Protein AF-A0A410WU39-F1 (afdb_monomer_lite)

Foldseek 3Di:
DVLVVVVVVVCVVVVDDDDPVVVVVSVVVVVVCVVVPVDVVCPVVVVCPPDPVVVVVVVVVVCCVVPDPPQFKKKKKFKALDDQLDLVLLLVLVVLCVVLPNDFQFKDQDPPGDHGDDSVVQNVQSNDWDQADQDPVVRDGAFIKGKMWTHDPQRWIKIWIDTDHPVDRDMTMIMTMHGVVCCVVSVVSVVVSSLVVCLSRVTQKIDMAGPVVVVPPPDDDDLQGADDDDGQWMDHKPVSCVSHVCVVVVVPDDFPDKDFDFPPDPDDDDPDDDGITIITGHDD

Organism: NCBI:txid79263

Structure (mmCIF, N/CA/C/O backbone):
data_AF-A0A410WU39-F1
#
_entry.id   AF-A0A410WU39-F1
#
loop_
_atom_site.group_PDB
_atom_site.id
_atom_site.type_symbol
_atom_site.label_atom_id
_atom_site.label_alt_id
_atom_site.label_comp_id
_atom_site.label_asym_id
_atom_site.label_entity_id
_atom_site.label_seq_id
_atom_site.pdbx_PDB_ins_code
_atom_site.Cartn_x
_atom_site.Cartn_y
_atom_site.Cartn_z
_atom_site.occupancy
_atom_site.B_iso_or_equiv
_atom_site.auth_seq_id
_atom_site.auth_comp_id
_atom_site.auth_asym_id
_atom_site.auth_atom_id
_atom_site.pdbx_PDB_model_num
ATOM 1 N N . MET A 1 1 ? 2.753 -47.522 0.563 1.00 32.38 1 MET A N 1
ATOM 2 C CA . MET A 1 1 ? 3.355 -48.754 1.125 1.00 32.38 1 MET A CA 1
ATOM 3 C C . MET A 1 1 ? 3.976 -48.531 2.515 1.00 32.38 1 MET A C 1
ATOM 5 O O . MET A 1 1 ? 3.549 -49.186 3.454 1.00 32.38 1 MET A O 1
ATOM 9 N N . VAL A 1 2 ? 4.870 -47.546 2.708 1.00 36.22 2 VAL A N 1
ATOM 10 C CA . VAL A 1 2 ? 5.509 -47.237 4.018 1.00 36.22 2 VAL A CA 1
ATOM 11 C C . VAL A 1 2 ? 4.515 -46.817 5.120 1.00 36.22 2 VAL A C 1
ATOM 13 O O . VAL A 1 2 ? 4.622 -47.268 6.257 1.00 36.22 2 VAL A O 1
ATOM 16 N N . SER A 1 3 ? 3.499 -46.017 4.775 1.00 42.16 3 SER A N 1
ATOM 17 C CA . SER A 1 3 ? 2.444 -45.570 5.707 1.00 42.16 3 SER A CA 1
ATOM 18 C C . SER A 1 3 ? 1.659 -46.733 6.334 1.00 42.16 3 SER A C 1
A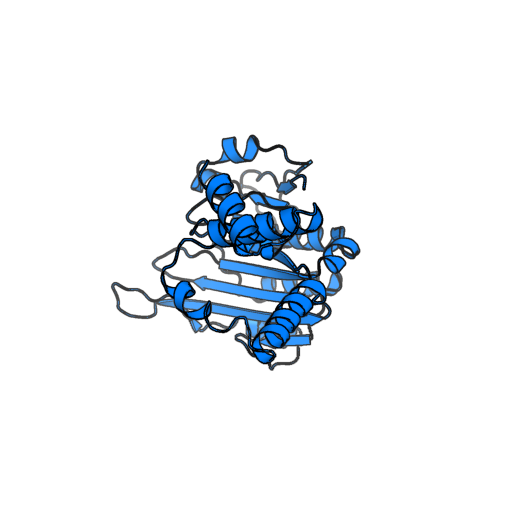TOM 20 O O . SER A 1 3 ? 1.328 -46.692 7.515 1.00 42.16 3 SER A O 1
ATOM 22 N N . TRP A 1 4 ? 1.433 -47.810 5.576 1.00 41.62 4 TRP A N 1
ATOM 23 C CA . TRP A 1 4 ? 0.632 -48.951 6.022 1.00 41.62 4 TRP A CA 1
ATOM 24 C C . TRP A 1 4 ? 1.407 -49.859 6.995 1.00 41.62 4 TRP A C 1
ATOM 26 O O . TRP A 1 4 ? 0.879 -50.251 8.032 1.00 41.62 4 TRP A O 1
ATOM 36 N N . ILE A 1 5 ? 2.702 -50.082 6.730 1.00 44.50 5 ILE A N 1
ATOM 37 C CA . ILE A 1 5 ? 3.602 -50.875 7.591 1.00 44.50 5 ILE A CA 1
ATOM 38 C C . ILE A 1 5 ? 3.805 -50.204 8.961 1.00 44.50 5 ILE A C 1
ATOM 40 O O . ILE A 1 5 ? 3.829 -50.879 9.992 1.00 44.50 5 ILE A O 1
ATOM 44 N N . ILE A 1 6 ? 3.920 -48.871 8.993 1.00 50.88 6 ILE A N 1
ATOM 45 C CA . ILE A 1 6 ? 4.038 -48.105 10.246 1.00 50.88 6 ILE A CA 1
ATOM 46 C C . ILE A 1 6 ? 2.724 -48.155 11.039 1.00 50.88 6 ILE A C 1
ATOM 48 O O . ILE A 1 6 ? 2.754 -48.301 12.261 1.00 50.88 6 ILE A O 1
ATOM 52 N N . ARG A 1 7 ? 1.580 -48.093 10.344 1.00 49.34 7 ARG A N 1
ATOM 53 C CA . ARG A 1 7 ? 0.243 -48.188 10.947 1.00 49.34 7 ARG A CA 1
ATOM 54 C C . ARG A 1 7 ? 0.032 -49.521 11.663 1.00 49.34 7 ARG A C 1
ATOM 56 O O . ARG A 1 7 ? -0.309 -49.514 12.840 1.00 49.34 7 ARG A O 1
ATOM 63 N N . SER A 1 8 ? 0.318 -50.633 10.982 1.00 45.78 8 SER A N 1
ATOM 64 C CA . SER A 1 8 ? 0.126 -51.986 11.525 1.00 45.78 8 SER A CA 1
ATOM 65 C C . SER A 1 8 ? 0.972 -52.217 12.783 1.00 45.78 8 SER A C 1
ATOM 67 O O . SER A 1 8 ? 0.463 -52.655 13.808 1.00 45.78 8 SER A O 1
ATOM 69 N N . ARG A 1 9 ? 2.247 -51.797 12.772 1.00 49.78 9 ARG A N 1
ATOM 70 C CA . ARG A 1 9 ? 3.146 -51.955 13.932 1.00 49.78 9 ARG A CA 1
ATOM 71 C C . ARG A 1 9 ? 2.759 -51.104 15.147 1.00 49.78 9 ARG A C 1
ATOM 73 O O . ARG A 1 9 ? 3.137 -51.447 16.267 1.00 49.78 9 ARG A O 1
ATOM 80 N N . MET A 1 10 ? 2.070 -49.979 14.942 1.00 50.25 10 MET A N 1
ATOM 81 C CA . MET A 1 10 ? 1.601 -49.116 16.032 1.00 50.25 10 MET A CA 1
ATOM 82 C C . MET A 1 10 ? 0.383 -49.703 16.745 1.00 50.25 10 MET A C 1
ATOM 84 O O . MET A 1 10 ? 0.310 -49.616 17.968 1.00 50.25 10 MET A O 1
ATOM 88 N N . VAL A 1 11 ? -0.539 -50.308 15.999 1.00 52.00 11 VAL A N 1
ATOM 89 C CA . VAL A 1 11 ? -1.742 -50.942 16.554 1.00 52.00 11 VAL A CA 1
ATOM 90 C C . VAL A 1 11 ? -1.361 -52.182 17.367 1.00 52.00 11 VAL A C 1
ATOM 92 O O . VAL A 1 11 ? -1.739 -52.277 18.536 1.00 52.00 11 VAL A O 1
ATOM 95 N N . ASP A 1 12 ? -0.487 -53.035 16.823 1.00 47.22 12 ASP A N 1
ATOM 96 C CA . ASP A 1 12 ? -0.028 -54.258 17.498 1.00 47.22 12 ASP A CA 1
ATOM 97 C C . ASP A 1 12 ? 0.717 -53.978 18.814 1.00 47.22 12 ASP A C 1
ATOM 99 O O . ASP A 1 12 ? 0.512 -54.664 19.813 1.00 47.22 12 ASP A O 1
ATOM 103 N N . ARG A 1 13 ? 1.563 -52.936 18.869 1.00 50.09 13 ARG A N 1
ATOM 104 C CA . ARG A 1 13 ? 2.322 -52.594 20.091 1.00 50.09 13 ARG A CA 1
ATOM 105 C C . ARG A 1 13 ? 1.490 -51.930 21.182 1.00 50.09 13 ARG A C 1
ATOM 107 O O . ARG A 1 13 ? 1.937 -51.886 22.327 1.00 50.09 13 ARG A O 1
ATOM 114 N N . MET A 1 14 ? 0.337 -51.364 20.837 1.00 48.94 14 MET A N 1
ATOM 115 C CA . MET A 1 14 ? -0.532 -50.687 21.799 1.00 48.94 14 MET A CA 1
ATOM 116 C C . MET A 1 14 ? -1.602 -51.613 22.384 1.00 48.94 14 MET A C 1
ATOM 118 O O . MET A 1 14 ? -2.198 -51.241 23.389 1.00 48.94 14 MET A O 1
ATOM 122 N N . GLY A 1 15 ? -1.815 -52.808 21.814 1.00 41.44 15 GLY A N 1
ATOM 123 C CA . GLY A 1 15 ? -2.723 -53.823 22.362 1.00 41.44 15 GLY A CA 1
ATOM 124 C C . GLY A 1 15 ? -4.175 -53.353 22.497 1.00 41.44 15 GLY A C 1
ATOM 125 O O . GLY A 1 15 ? -4.862 -53.759 23.430 1.00 41.44 15 GLY A O 1
ATOM 126 N N . MET A 1 16 ? -4.634 -52.452 21.620 1.00 45.94 16 MET A N 1
ATOM 127 C CA . MET A 1 16 ? -5.967 -51.843 21.706 1.00 45.94 16 MET A CA 1
ATOM 128 C C . MET A 1 16 ? -6.799 -52.091 20.440 1.00 45.94 16 MET A C 1
ATOM 130 O O . MET A 1 16 ? -6.237 -52.101 19.346 1.00 45.94 16 MET A O 1
ATOM 134 N N . PRO A 1 17 ? -8.132 -52.251 20.564 1.00 44.03 17 PRO A N 1
ATOM 135 C CA . PRO A 1 17 ? -9.002 -52.543 19.428 1.00 44.03 17 PRO A CA 1
ATOM 136 C C . PRO A 1 17 ? -9.119 -51.346 18.473 1.00 44.03 17 PRO A C 1
ATOM 138 O O . PRO A 1 17 ? -9.307 -50.198 18.893 1.00 44.03 17 PRO A O 1
ATOM 141 N N . GLU A 1 18 ? -9.028 -51.618 17.169 1.00 47.28 18 GLU A N 1
ATOM 142 C CA . GLU A 1 18 ? -9.160 -50.603 16.125 1.00 47.28 18 GLU A CA 1
ATOM 143 C C . GLU A 1 18 ? -10.582 -50.032 16.089 1.00 47.28 18 GLU A C 1
ATOM 145 O O . GLU A 1 18 ? -11.550 -50.720 15.777 1.00 47.28 18 GLU A O 1
ATOM 150 N N . THR A 1 19 ? -10.717 -48.734 16.359 1.00 52.41 19 THR A N 1
ATOM 151 C CA . THR A 1 19 ? -11.963 -47.992 16.120 1.00 52.41 19 THR A CA 1
ATOM 152 C C . THR A 1 19 ? -11.716 -46.862 15.122 1.00 52.41 19 THR A C 1
ATOM 154 O O . THR A 1 19 ? -10.639 -46.256 15.097 1.00 52.41 19 THR A O 1
ATOM 157 N N . GLY A 1 20 ? -12.722 -46.528 14.304 1.00 42.94 20 GLY A N 1
ATOM 158 C CA . GLY A 1 20 ? -12.600 -45.539 13.218 1.00 42.94 20 GLY A CA 1
ATOM 159 C C . GLY A 1 20 ? -12.152 -44.138 13.669 1.00 42.94 20 GLY A C 1
ATOM 160 O O . GLY A 1 20 ? -11.472 -43.424 12.931 1.00 42.94 20 GLY A O 1
ATOM 161 N N . ARG A 1 21 ? -12.426 -43.754 14.925 1.00 45.88 21 ARG A N 1
ATOM 162 C CA . ARG A 1 21 ? -11.901 -42.509 15.524 1.00 45.88 21 ARG A CA 1
ATOM 163 C C . ARG A 1 21 ? -10.380 -42.522 15.688 1.00 45.88 21 ARG A C 1
ATOM 165 O O . ARG A 1 21 ? -9.750 -41.474 15.555 1.00 45.88 21 ARG A O 1
ATOM 172 N N . MET A 1 22 ? -9.790 -43.681 15.965 1.00 48.25 22 MET A N 1
ATOM 173 C CA . MET A 1 22 ? -8.353 -43.818 16.197 1.00 48.25 22 MET A CA 1
ATOM 174 C C . MET A 1 22 ? -7.572 -43.839 14.876 1.00 48.25 22 MET A C 1
ATOM 176 O O . MET A 1 22 ? -6.520 -43.205 14.775 1.00 48.25 22 MET A O 1
ATOM 180 N N . GLN A 1 23 ? -8.143 -44.434 13.823 1.00 47.06 23 GLN A N 1
ATOM 181 C CA . GLN A 1 23 ? -7.582 -44.382 12.467 1.00 47.06 23 GLN A CA 1
ATOM 182 C C . GLN A 1 23 ? -7.431 -42.938 11.963 1.00 47.06 23 GLN A C 1
ATOM 184 O O . GLN A 1 23 ? -6.404 -42.592 11.371 1.00 47.06 23 GLN A O 1
ATOM 189 N N . GLY A 1 24 ? -8.407 -42.074 12.270 1.00 49.81 24 GLY A N 1
ATOM 190 C CA . GLY A 1 24 ? -8.353 -40.647 11.949 1.00 49.81 24 GLY A CA 1
ATOM 191 C C . GLY A 1 24 ? -7.317 -39.857 12.758 1.00 49.81 24 GLY A C 1
ATOM 192 O O . GLY A 1 24 ? -6.835 -38.828 12.283 1.00 49.81 24 GLY A O 1
ATOM 193 N N . LEU A 1 25 ? -6.953 -40.322 13.957 1.00 47.34 25 LEU A N 1
ATOM 194 C CA . LEU A 1 25 ? -5.932 -39.689 14.796 1.00 47.34 25 LEU A CA 1
ATOM 195 C C . LEU A 1 25 ? -4.519 -40.090 14.345 1.00 47.34 25 LEU A C 1
ATOM 197 O O . LEU A 1 25 ? -3.648 -39.234 14.202 1.00 47.34 25 LEU A O 1
ATOM 201 N N . ILE A 1 26 ? -4.322 -41.378 14.045 1.00 50.22 26 ILE A N 1
ATOM 202 C CA . ILE A 1 26 ? -3.055 -41.926 13.541 1.00 50.22 26 ILE A CA 1
ATOM 203 C C . ILE A 1 26 ? -2.734 -41.353 12.155 1.00 50.22 26 ILE A C 1
ATOM 205 O O . ILE A 1 26 ? -1.592 -40.964 11.918 1.00 50.22 26 ILE A O 1
ATOM 209 N N . SER A 1 27 ? -3.729 -41.204 11.269 1.00 50.56 27 SER A N 1
ATOM 210 C CA . SER A 1 27 ? -3.533 -40.540 9.969 1.00 50.56 27 SER A CA 1
ATOM 211 C C . SER A 1 27 ? -3.055 -39.100 10.117 1.00 50.56 27 SER A C 1
ATOM 213 O O . SER A 1 27 ? -2.069 -38.729 9.491 1.00 50.56 27 SER A O 1
ATOM 215 N N . ARG A 1 28 ? -3.672 -38.310 11.005 1.00 50.31 28 ARG A N 1
ATOM 216 C CA . ARG A 1 28 ? -3.274 -36.908 11.222 1.00 50.31 28 ARG A CA 1
ATOM 217 C C . ARG A 1 28 ? -1.893 -36.776 11.859 1.00 50.31 28 ARG A C 1
ATOM 219 O O . ARG A 1 28 ? -1.159 -35.836 11.558 1.00 50.31 28 ARG A O 1
ATOM 226 N N . MET A 1 29 ? -1.519 -37.707 12.738 1.00 47.25 29 MET A N 1
ATOM 227 C CA . MET A 1 29 ? -0.173 -37.740 13.316 1.00 47.25 29 MET A CA 1
ATOM 228 C C . MET A 1 29 ? 0.882 -38.094 12.265 1.00 47.25 29 MET A C 1
ATOM 230 O O . MET A 1 29 ? 1.918 -37.437 12.213 1.00 47.25 29 MET A O 1
ATOM 234 N N . LEU A 1 30 ? 0.610 -39.075 11.401 1.00 47.38 30 LEU A N 1
ATOM 235 C CA . LEU A 1 30 ? 1.514 -39.449 10.312 1.00 47.38 30 LEU A CA 1
ATOM 236 C C . LEU A 1 30 ? 1.627 -38.342 9.258 1.00 47.38 30 LEU A C 1
ATOM 238 O O . LEU A 1 30 ? 2.737 -38.037 8.837 1.00 47.38 30 LEU A O 1
ATOM 242 N N . GLU A 1 31 ? 0.526 -37.676 8.907 1.00 45.56 31 GLU A N 1
ATOM 243 C CA . GLU A 1 31 ? 0.540 -36.494 8.035 1.00 45.56 31 GLU A CA 1
ATOM 244 C C . GLU A 1 31 ? 1.395 -35.374 8.628 1.00 45.56 31 GLU A C 1
ATOM 246 O O . GLU A 1 31 ? 2.208 -34.794 7.921 1.00 45.56 31 GLU A O 1
ATOM 251 N N . THR A 1 32 ? 1.301 -35.124 9.938 1.00 41.03 32 THR A N 1
ATOM 252 C CA . THR A 1 32 ? 2.119 -34.101 10.613 1.00 41.03 32 THR A CA 1
ATOM 253 C C . THR A 1 32 ? 3.612 -34.460 10.615 1.00 41.03 32 THR A C 1
ATOM 255 O O . THR A 1 32 ? 4.460 -33.585 10.437 1.00 41.03 32 THR A O 1
ATOM 258 N N . ILE A 1 33 ? 3.950 -35.742 10.789 1.00 43.84 33 ILE A N 1
ATOM 259 C CA . ILE A 1 33 ? 5.338 -36.235 10.773 1.00 43.84 33 ILE A CA 1
ATOM 260 C C . ILE A 1 33 ? 5.926 -36.187 9.354 1.00 43.84 33 ILE A C 1
ATOM 262 O O . ILE A 1 33 ? 7.103 -35.877 9.189 1.00 43.84 33 ILE A O 1
ATOM 266 N N . ILE A 1 34 ? 5.112 -36.451 8.329 1.00 42.06 34 ILE A N 1
ATOM 267 C CA . ILE A 1 34 ? 5.528 -36.371 6.923 1.00 42.06 34 ILE A CA 1
ATOM 268 C C . ILE A 1 34 ? 5.674 -34.901 6.486 1.00 42.06 34 ILE A C 1
ATOM 270 O O . ILE A 1 34 ? 6.652 -34.564 5.825 1.00 42.06 34 ILE A O 1
ATOM 274 N N . TYR A 1 35 ? 4.772 -34.007 6.916 1.00 36.53 35 TYR A N 1
ATOM 275 C CA . TYR A 1 35 ? 4.787 -32.583 6.546 1.00 36.53 35 TYR A CA 1
ATOM 276 C C . TYR A 1 35 ? 5.900 -31.755 7.199 1.00 36.53 35 TYR A C 1
ATOM 278 O O . TYR A 1 35 ? 6.255 -30.703 6.677 1.00 36.53 35 TYR A O 1
ATOM 286 N N . THR A 1 36 ? 6.444 -32.179 8.342 1.00 37.56 36 THR A N 1
ATOM 287 C CA . THR A 1 36 ? 7.447 -31.381 9.080 1.00 37.56 36 THR A CA 1
ATOM 288 C C . THR A 1 36 ? 8.896 -31.672 8.696 1.00 37.56 36 THR A C 1
ATOM 290 O O . THR A 1 36 ? 9.799 -31.019 9.217 1.00 37.56 36 THR A O 1
ATOM 293 N N . GLY A 1 37 ? 9.137 -32.582 7.746 1.00 32.34 37 GLY A N 1
ATOM 294 C CA . GLY A 1 37 ? 10.483 -33.014 7.384 1.00 32.34 37 GLY A CA 1
ATOM 295 C C . GLY A 1 37 ? 11.114 -33.828 8.515 1.00 32.34 37 GLY A C 1
ATOM 296 O O . GLY A 1 37 ? 11.055 -33.474 9.690 1.00 32.34 37 GLY A O 1
ATOM 297 N N . PHE A 1 38 ? 11.725 -34.959 8.171 1.00 34.06 38 PHE A N 1
ATOM 298 C CA . PHE A 1 38 ? 12.373 -35.865 9.120 1.00 34.06 38 PHE A CA 1
ATOM 299 C C . PHE A 1 38 ? 13.619 -35.204 9.744 1.00 34.06 38 PHE A C 1
ATOM 301 O O . PHE A 1 38 ? 14.758 -35.475 9.374 1.00 34.06 38 PHE A O 1
ATOM 308 N N . ASN A 1 39 ? 13.415 -34.297 10.699 1.00 30.03 39 ASN A N 1
ATOM 309 C CA . ASN A 1 39 ? 14.485 -33.618 11.407 1.00 30.03 39 ASN A CA 1
ATOM 310 C C . ASN A 1 39 ? 14.823 -34.440 12.659 1.00 30.03 39 ASN A C 1
ATOM 312 O O . ASN A 1 39 ? 14.051 -34.496 13.621 1.00 30.03 39 ASN A O 1
ATOM 316 N N . LYS A 1 40 ? 15.985 -35.110 12.638 1.00 30.80 40 LYS A N 1
ATOM 317 C CA . LYS A 1 40 ? 16.488 -36.050 13.668 1.00 30.80 40 LYS A CA 1
ATOM 318 C C . LYS A 1 40 ? 16.487 -35.506 15.113 1.00 30.80 40 LYS A C 1
ATOM 320 O O . LYS A 1 40 ? 16.669 -36.282 16.045 1.00 30.80 40 LYS A O 1
ATOM 325 N N . ARG A 1 41 ? 16.244 -34.208 15.331 1.00 30.30 41 ARG A N 1
ATOM 326 C CA . ARG A 1 41 ? 16.202 -33.569 16.658 1.00 30.30 41 ARG A CA 1
ATOM 327 C C . ARG A 1 41 ? 14.928 -33.823 17.477 1.00 30.30 41 ARG A C 1
ATOM 329 O O . ARG A 1 41 ? 14.955 -33.578 18.676 1.00 30.30 41 ARG A O 1
ATOM 336 N N . TYR A 1 42 ? 13.846 -34.355 16.901 1.00 31.45 42 TYR A N 1
ATOM 337 C CA . TYR A 1 42 ? 12.605 -34.606 17.661 1.00 31.45 42 TYR A CA 1
ATOM 338 C C . TYR A 1 42 ? 12.546 -35.963 18.387 1.00 31.45 42 TYR A C 1
ATOM 340 O O . TYR A 1 42 ? 11.630 -36.196 19.178 1.00 31.45 42 TYR A O 1
ATOM 348 N N . TYR A 1 43 ? 13.535 -36.846 18.199 1.00 26.62 43 TYR A N 1
ATOM 349 C CA . TYR A 1 43 ? 13.542 -38.169 18.842 1.00 26.62 43 TYR A CA 1
ATOM 350 C C . TYR A 1 43 ? 13.815 -38.136 20.355 1.00 26.62 43 TYR A C 1
ATOM 352 O O . TYR A 1 43 ? 13.419 -39.054 21.072 1.00 26.62 43 TYR A O 1
ATOM 360 N N . THR A 1 44 ? 14.414 -37.069 20.888 1.00 28.55 44 THR A N 1
ATOM 361 C CA . THR A 1 44 ? 14.677 -36.942 22.333 1.00 28.55 44 THR A CA 1
ATOM 362 C C . THR A 1 44 ? 13.454 -36.523 23.150 1.00 28.55 44 THR A C 1
ATOM 364 O O . THR A 1 44 ? 13.464 -36.671 24.370 1.00 28.55 44 THR A O 1
ATOM 367 N N . CYS A 1 45 ? 12.358 -36.083 22.521 1.00 29.78 45 CYS A N 1
ATOM 368 C CA . CYS A 1 45 ? 11.152 -35.674 23.253 1.00 29.78 45 CYS A CA 1
ATOM 369 C C . CYS A 1 45 ? 10.191 -36.842 23.566 1.00 29.78 45 CYS A C 1
ATOM 371 O O . CYS A 1 45 ? 9.244 -36.688 24.338 1.00 29.78 45 CYS A O 1
ATOM 373 N N . TRP A 1 46 ? 10.434 -38.039 23.018 1.00 30.94 46 TRP A N 1
ATOM 374 C CA . TRP A 1 46 ? 9.484 -39.158 23.109 1.00 30.94 46 TRP A CA 1
ATOM 375 C C . TRP A 1 46 ? 9.442 -39.844 24.488 1.00 30.94 46 TRP A C 1
ATOM 377 O O . TRP A 1 46 ? 8.452 -40.487 24.832 1.00 30.94 46 TRP A O 1
ATOM 387 N N . ARG A 1 47 ? 10.468 -39.660 25.334 1.00 31.84 47 ARG A N 1
ATOM 388 C CA . ARG A 1 47 ? 10.529 -40.284 26.672 1.00 31.84 47 ARG A CA 1
ATOM 389 C C . ARG A 1 47 ? 9.637 -39.627 27.736 1.00 31.84 47 ARG A C 1
ATOM 391 O O . ARG A 1 47 ? 9.379 -40.256 28.755 1.00 31.84 47 ARG A O 1
ATOM 398 N N . ASN A 1 48 ? 9.098 -38.428 27.496 1.00 34.50 48 ASN A N 1
ATOM 399 C CA . ASN A 1 48 ? 8.358 -37.664 28.516 1.00 34.50 48 ASN A CA 1
ATOM 400 C C . ASN A 1 48 ? 6.829 -37.627 28.333 1.00 34.50 48 ASN A C 1
ATOM 402 O O . ASN A 1 48 ? 6.134 -36.947 29.090 1.00 34.50 48 ASN A O 1
ATOM 406 N N . TYR A 1 49 ? 6.272 -38.414 27.405 1.00 35.41 49 TYR A N 1
ATOM 407 C CA . TYR A 1 49 ? 4.827 -38.442 27.108 1.00 35.41 49 TYR A CA 1
ATOM 408 C C . TYR A 1 49 ? 3.933 -38.950 28.261 1.00 35.41 49 TYR A C 1
ATOM 410 O O . TYR A 1 49 ? 2.705 -38.851 28.196 1.00 35.41 49 TYR A O 1
ATOM 418 N N . LYS A 1 50 ?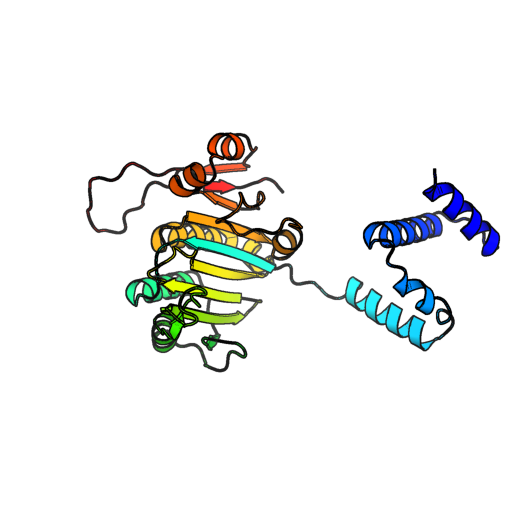 4.533 -39.480 29.337 1.00 39.97 50 LYS A N 1
ATOM 419 C CA . LYS A 1 50 ? 3.824 -39.900 30.556 1.00 39.97 50 LYS A CA 1
ATOM 420 C C . LYS A 1 50 ? 3.706 -38.802 31.620 1.00 39.97 50 LYS A C 1
ATOM 422 O O . LYS A 1 50 ? 2.979 -38.999 32.587 1.00 39.97 50 LYS A O 1
ATOM 427 N N . SER A 1 51 ? 4.359 -37.648 31.453 1.00 45.00 51 SER A N 1
ATOM 428 C CA . SER A 1 51 ? 4.269 -36.557 32.429 1.00 45.00 51 SER A CA 1
ATOM 429 C C . SER A 1 51 ? 2.888 -35.878 32.391 1.00 45.00 51 SER A C 1
ATOM 431 O O . SER A 1 51 ? 2.494 -35.348 31.344 1.00 45.00 51 SER A O 1
ATOM 433 N N . PRO A 1 52 ? 2.161 -35.800 33.525 1.00 46.56 52 PRO A N 1
ATOM 434 C CA . PRO A 1 52 ? 0.905 -35.051 33.628 1.00 46.56 52 PRO A CA 1
ATOM 435 C C . PRO A 1 52 ? 1.051 -33.555 33.306 1.00 46.56 52 PRO A C 1
ATOM 437 O O . PRO A 1 52 ? 0.065 -32.896 32.971 1.00 46.56 52 PRO A O 1
ATOM 440 N N . LYS A 1 53 ? 2.270 -33.005 33.409 1.00 50.78 53 LYS A N 1
ATOM 441 C CA . LYS A 1 53 ? 2.590 -31.622 33.025 1.00 50.78 53 LYS A CA 1
ATOM 442 C C . LYS A 1 53 ? 2.594 -31.470 31.502 1.00 50.78 53 LYS A C 1
ATOM 444 O O . LYS A 1 53 ? 1.907 -30.604 30.978 1.00 50.78 53 LYS A O 1
ATOM 449 N N . TYR A 1 54 ? 3.237 -32.397 30.791 1.00 45.38 54 TYR A N 1
ATOM 450 C CA . TYR A 1 54 ? 3.306 -32.371 29.327 1.00 45.38 54 TYR A CA 1
ATOM 451 C C . TYR A 1 54 ? 1.934 -32.591 28.673 1.00 45.38 54 TYR A C 1
ATOM 453 O O . TYR A 1 54 ? 1.595 -31.904 27.716 1.00 45.38 54 TYR A O 1
ATOM 461 N N . LYS A 1 55 ? 1.085 -33.472 29.229 1.00 46.38 55 LYS A N 1
ATOM 462 C CA . LYS A 1 55 ? -0.313 -33.620 28.772 1.00 46.38 55 LYS A CA 1
ATOM 463 C C . LYS A 1 55 ? -1.132 -32.337 28.954 1.00 46.38 55 LYS A C 1
ATOM 465 O O . LYS A 1 55 ? -1.902 -31.998 28.059 1.00 46.38 55 LYS A O 1
ATOM 470 N N . ARG A 1 56 ? -0.947 -31.617 30.068 1.00 50.25 56 ARG A N 1
ATOM 471 C CA . ARG A 1 56 ? -1.610 -30.325 30.324 1.00 50.25 56 ARG A CA 1
ATOM 472 C C . ARG A 1 56 ? -1.116 -29.223 29.390 1.00 50.25 56 ARG A C 1
ATOM 474 O O . ARG A 1 56 ? -1.938 -28.478 28.865 1.00 50.25 56 ARG A O 1
ATOM 481 N N . ASP A 1 57 ? 0.185 -29.153 29.134 1.00 48.41 57 ASP A N 1
ATOM 482 C CA . ASP A 1 57 ? 0.768 -28.157 28.228 1.00 48.41 57 ASP A CA 1
ATOM 483 C C . ASP A 1 57 ? 0.385 -28.431 26.764 1.00 48.41 57 ASP A C 1
ATOM 485 O O . ASP A 1 57 ? 0.038 -27.508 26.026 1.00 48.41 57 ASP A O 1
ATOM 489 N N . LEU A 1 58 ? 0.320 -29.705 26.359 1.00 45.06 58 LEU A N 1
ATOM 490 C CA . LEU A 1 58 ? -0.173 -30.112 25.042 1.00 45.06 58 LEU A CA 1
ATOM 491 C C . LEU A 1 58 ? -1.682 -29.857 24.895 1.00 45.06 58 LEU A C 1
ATOM 493 O O . LEU A 1 58 ? -2.119 -29.390 23.847 1.00 45.06 58 LEU A O 1
ATOM 497 N N . GLN A 1 59 ? -2.486 -30.097 25.941 1.00 43.59 59 GLN A N 1
ATOM 498 C CA . GLN A 1 59 ? -3.899 -29.704 25.964 1.00 43.59 59 GLN A CA 1
ATOM 499 C C . GLN A 1 59 ? -4.062 -28.186 25.895 1.00 43.59 59 GLN A C 1
ATOM 501 O O . GLN A 1 59 ? -4.910 -27.734 25.139 1.00 43.59 59 GLN A O 1
ATOM 506 N N . LYS A 1 60 ? -3.236 -27.388 26.585 1.00 43.91 60 LYS A N 1
ATOM 507 C CA . LYS A 1 60 ? -3.231 -25.921 26.445 1.00 43.91 60 LYS A CA 1
ATOM 508 C C . LYS A 1 60 ? -2.875 -25.483 25.023 1.00 43.91 60 LYS A C 1
ATOM 510 O O . LYS A 1 60 ? -3.569 -24.634 24.482 1.00 43.91 60 LYS A O 1
ATOM 515 N N . LEU A 1 61 ? -1.870 -26.082 24.384 1.00 41.78 61 LEU A N 1
ATOM 516 C CA . LEU A 1 61 ? -1.508 -25.811 22.982 1.00 41.78 61 LEU A CA 1
ATOM 517 C C . LEU A 1 61 ? -2.609 -26.228 21.990 1.00 41.78 61 LEU A C 1
ATOM 519 O O . LEU A 1 61 ? -2.895 -25.510 21.033 1.00 41.78 61 LEU A O 1
ATOM 523 N N . LEU A 1 62 ? -3.266 -27.365 22.229 1.00 37.38 62 LEU A N 1
ATOM 524 C CA . LEU A 1 62 ? -4.379 -27.854 21.410 1.00 37.38 62 LEU A CA 1
ATOM 525 C C . LEU A 1 62 ? -5.671 -27.054 21.641 1.00 37.38 62 LEU A C 1
ATOM 527 O O . LEU A 1 62 ? -6.435 -26.866 20.698 1.00 37.38 62 LEU A O 1
ATOM 531 N N . MET A 1 63 ? -5.895 -26.544 22.854 1.00 36.78 63 MET A N 1
ATOM 532 C CA . MET A 1 63 ? -6.993 -25.631 23.199 1.00 36.78 63 MET A CA 1
ATOM 533 C C . MET A 1 63 ? -6.729 -24.222 22.654 1.00 36.78 63 MET A C 1
ATOM 535 O O . MET A 1 63 ? -7.652 -23.600 22.143 1.00 36.78 63 MET A O 1
ATOM 539 N N . MET A 1 64 ? -5.475 -23.755 22.629 1.00 39.50 64 MET A N 1
ATOM 540 C CA . MET A 1 64 ? -5.085 -22.528 21.921 1.00 39.50 64 MET A CA 1
ATOM 541 C C . MET A 1 64 ? -5.316 -22.649 20.406 1.00 39.50 64 MET A C 1
ATOM 543 O O . MET A 1 64 ? -5.784 -21.699 19.787 1.00 39.50 64 MET A O 1
ATOM 547 N N . ARG A 1 65 ? -5.111 -23.837 19.812 1.00 39.56 65 ARG A N 1
ATOM 548 C CA . ARG A 1 65 ? -5.457 -24.117 18.402 1.00 39.56 65 ARG A CA 1
ATOM 549 C C . ARG A 1 65 ? -6.951 -24.331 18.128 1.00 39.56 65 ARG A C 1
ATOM 551 O O . ARG A 1 65 ? -7.357 -24.212 16.977 1.00 39.56 65 ARG A O 1
ATOM 558 N N . LYS A 1 66 ? -7.760 -24.674 19.135 1.00 34.62 66 LYS A N 1
ATOM 559 C CA . LYS A 1 66 ? -9.211 -24.912 18.987 1.00 34.62 66 LYS A CA 1
ATOM 560 C C . LYS A 1 66 ? -10.100 -23.781 19.518 1.00 34.62 66 LYS A C 1
ATOM 562 O O . LYS A 1 66 ? -11.299 -23.819 19.269 1.00 34.62 66 LYS A O 1
ATOM 567 N N . GLY A 1 67 ? -9.534 -22.793 20.210 1.00 30.53 67 GLY A N 1
ATOM 568 C CA . GLY A 1 67 ? -10.270 -21.686 20.832 1.00 30.53 67 GLY A CA 1
ATOM 569 C C . GLY A 1 67 ? -9.713 -20.290 20.546 1.00 30.53 67 GLY A C 1
ATOM 570 O O . GLY A 1 67 ? -10.366 -19.306 20.878 1.00 30.53 67 GLY A O 1
ATOM 571 N N . GLY A 1 68 ? -8.551 -20.162 19.900 1.00 34.19 68 GLY A N 1
ATOM 572 C CA . GLY A 1 68 ? -8.139 -18.887 19.325 1.00 34.19 68 GLY A CA 1
ATOM 573 C C . GLY A 1 68 ? -8.882 -18.679 18.012 1.00 34.19 68 GLY A C 1
ATOM 574 O O . GLY A 1 68 ? -8.555 -19.335 17.024 1.00 34.19 68 GLY A O 1
ATOM 575 N N . LYS A 1 69 ? -9.861 -17.765 17.961 1.00 40.22 69 LYS A N 1
ATOM 576 C CA . LYS A 1 69 ? -10.204 -17.129 16.683 1.00 40.22 69 LYS A CA 1
ATOM 577 C C . LYS A 1 69 ? -8.906 -16.483 16.198 1.00 40.22 69 LYS A C 1
ATOM 579 O O . LYS A 1 69 ? -8.576 -15.386 16.635 1.00 40.22 69 LYS A O 1
ATOM 584 N N . HIS A 1 70 ? -8.139 -17.168 15.348 1.00 45.59 70 HIS A N 1
ATOM 585 C CA . HIS A 1 70 ? -7.212 -16.476 14.468 1.00 45.59 70 HIS A CA 1
ATOM 586 C C . HIS A 1 70 ? -8.086 -15.454 13.759 1.00 45.59 70 HIS A C 1
ATOM 588 O O . HIS A 1 70 ? -8.968 -15.837 12.986 1.00 45.59 70 HIS A O 1
ATOM 594 N N . VAL A 1 71 ? -7.939 -14.180 14.124 1.00 51.91 71 VAL A N 1
ATOM 595 C CA . VAL A 1 71 ? -8.536 -13.104 13.351 1.00 51.91 71 VAL A CA 1
ATOM 596 C C . VAL A 1 71 ? -7.930 -13.296 11.978 1.00 51.91 71 VAL A C 1
ATOM 598 O O . VAL A 1 71 ? -6.727 -13.131 11.796 1.00 51.91 71 VAL A O 1
ATOM 601 N N . LYS A 1 72 ? -8.733 -13.811 11.048 1.00 74.88 72 LYS A N 1
ATOM 602 C CA . LYS A 1 72 ? -8.302 -13.914 9.667 1.00 74.88 72 LYS A CA 1
ATOM 603 C C . LYS A 1 72 ? -8.103 -12.469 9.239 1.00 74.88 72 LYS A C 1
ATOM 605 O O . LYS A 1 72 ? -9.040 -11.676 9.307 1.00 74.88 72 LYS A O 1
ATOM 610 N N . GLU A 1 73 ? -6.875 -12.125 8.907 1.00 85.62 73 GLU A N 1
ATOM 611 C CA . GLU A 1 73 ? -6.517 -10.793 8.444 1.00 85.62 73 GLU A CA 1
ATOM 612 C C . GLU A 1 73 ? -6.519 -10.790 6.922 1.00 85.62 73 GLU A C 1
ATOM 614 O O . GLU A 1 73 ? -6.145 -11.777 6.278 1.00 85.62 73 GLU A O 1
ATOM 619 N N . ILE A 1 74 ? -6.977 -9.680 6.365 1.00 88.56 74 ILE A N 1
ATOM 620 C CA . ILE A 1 74 ? -6.833 -9.325 4.964 1.00 88.56 74 ILE A CA 1
ATOM 621 C C . ILE A 1 74 ? -5.739 -8.268 4.886 1.00 88.56 74 ILE A C 1
ATOM 623 O O . ILE A 1 74 ? -5.707 -7.361 5.713 1.00 88.56 74 ILE A O 1
ATOM 627 N N . SER A 1 75 ? -4.866 -8.392 3.894 1.00 90.94 75 SER A N 1
ATOM 628 C CA . SER A 1 75 ? -3.884 -7.391 3.507 1.00 90.94 75 SER A CA 1
ATOM 629 C C . SER A 1 75 ? -4.255 -6.852 2.139 1.00 90.94 75 SER A C 1
ATOM 631 O O . SER A 1 75 ? -4.467 -7.629 1.211 1.00 90.94 75 SER A O 1
ATOM 633 N N . LEU A 1 76 ? -4.309 -5.534 2.031 1.00 93.81 76 LEU A N 1
ATOM 634 C CA . LEU A 1 76 ? -4.245 -4.769 0.799 1.00 93.81 76 LEU A CA 1
ATOM 635 C C . LEU A 1 76 ? -2.811 -4.264 0.687 1.00 93.81 76 LEU A C 1
ATOM 637 O O . LEU A 1 76 ? -2.362 -3.556 1.581 1.00 93.81 76 LEU A O 1
ATOM 641 N N . THR A 1 77 ? -2.105 -4.603 -0.383 1.00 93.38 77 THR A N 1
ATOM 642 C CA . THR A 1 77 ? -0.706 -4.205 -0.582 1.00 93.38 77 THR A CA 1
ATOM 643 C C . THR A 1 77 ? -0.528 -3.642 -1.981 1.00 93.38 77 THR A C 1
ATOM 645 O O . THR A 1 77 ? -1.043 -4.207 -2.942 1.00 93.38 77 THR A O 1
ATOM 648 N N . LEU A 1 78 ? 0.216 -2.548 -2.105 1.00 94.69 78 LEU A N 1
ATOM 649 C CA . LEU A 1 78 ? 0.601 -1.957 -3.381 1.00 94.69 78 LEU A CA 1
ATOM 650 C C . LEU A 1 78 ? 2.103 -1.750 -3.432 1.00 94.69 78 LEU A C 1
ATOM 652 O O . LEU A 1 78 ? 2.722 -1.375 -2.437 1.00 94.69 78 LEU A O 1
ATOM 656 N N . PHE A 1 79 ? 2.653 -1.938 -4.622 1.00 93.88 79 PHE A N 1
ATOM 657 C CA . PHE A 1 79 ? 4.059 -1.774 -4.926 1.00 93.88 79 PHE A CA 1
ATOM 658 C C . PHE A 1 79 ? 4.235 -0.763 -6.054 1.00 93.88 79 PHE A C 1
ATOM 660 O O . PHE A 1 79 ? 3.480 -0.779 -7.026 1.00 93.88 79 PHE A O 1
ATOM 667 N N . THR A 1 80 ? 5.235 0.103 -5.945 1.00 93.44 80 THR A N 1
ATOM 668 C CA . THR A 1 80 ? 5.519 1.158 -6.927 1.00 93.44 80 THR A CA 1
ATOM 669 C C . THR A 1 80 ? 7.006 1.496 -6.950 1.00 93.44 80 THR A C 1
ATOM 671 O O . THR A 1 80 ? 7.697 1.339 -5.945 1.00 93.44 80 THR A O 1
ATOM 674 N N . TYR A 1 81 ? 7.511 1.985 -8.082 1.00 91.44 81 TYR A N 1
ATOM 675 C CA . TYR A 1 81 ? 8.838 2.608 -8.142 1.00 91.44 81 TYR A CA 1
ATOM 676 C C . TYR A 1 81 ? 8.810 4.097 -7.791 1.00 91.44 81 TYR A C 1
ATOM 678 O O . TYR A 1 81 ? 9.866 4.694 -7.581 1.00 91.44 81 TYR A O 1
ATOM 686 N N . GLN A 1 82 ? 7.623 4.702 -7.701 1.00 91.94 82 GLN A N 1
ATOM 687 C CA . GLN A 1 82 ? 7.495 6.110 -7.362 1.00 91.94 82 GLN A CA 1
ATOM 688 C C . GLN A 1 82 ? 7.780 6.348 -5.885 1.00 91.94 82 GLN A C 1
ATOM 690 O O . GLN A 1 82 ? 7.326 5.610 -5.006 1.00 91.94 82 GLN A O 1
ATOM 695 N N . VAL A 1 83 ? 8.521 7.416 -5.604 1.00 91.25 83 VAL A N 1
ATOM 696 C CA . VAL A 1 83 ? 8.695 7.911 -4.239 1.00 91.25 83 VAL A CA 1
ATOM 697 C C . VAL A 1 83 ? 7.459 8.730 -3.873 1.00 91.25 83 VAL A C 1
ATOM 699 O O . VAL A 1 83 ? 7.118 9.702 -4.551 1.00 91.25 83 VAL A O 1
ATOM 702 N N . PHE A 1 84 ? 6.783 8.333 -2.798 1.00 94.31 84 PHE A N 1
ATOM 703 C CA . PHE A 1 84 ? 5.470 8.863 -2.427 1.00 94.31 84 PHE A CA 1
ATOM 704 C C . PHE A 1 84 ? 5.462 9.664 -1.117 1.00 94.31 84 PHE A C 1
ATOM 706 O O . PHE A 1 84 ? 4.401 9.941 -0.559 1.00 94.31 84 PHE A O 1
ATOM 713 N N . ASN A 1 85 ? 6.626 10.084 -0.620 1.00 94.38 85 ASN A N 1
ATOM 714 C CA . ASN A 1 85 ? 6.788 10.820 0.641 1.00 94.38 85 ASN A CA 1
ATOM 715 C C . ASN A 1 85 ? 6.414 12.314 0.551 1.00 94.38 85 ASN A C 1
ATOM 717 O O . ASN A 1 85 ? 6.984 13.159 1.235 1.00 94.38 85 ASN A O 1
ATOM 721 N N . LYS A 1 86 ? 5.461 12.662 -0.316 1.00 95.38 86 LYS A N 1
ATOM 722 C CA . LYS A 1 86 ? 5.037 14.044 -0.556 1.00 95.38 86 LYS A CA 1
ATOM 723 C C . LYS A 1 86 ? 3.791 14.372 0.258 1.00 95.38 86 LYS A C 1
ATOM 725 O O . LYS A 1 86 ? 2.873 13.558 0.356 1.00 95.38 86 LYS A O 1
ATOM 730 N N . GLN A 1 87 ? 3.709 15.604 0.762 1.00 95.88 87 GLN A N 1
ATOM 731 C CA . GLN A 1 87 ? 2.583 16.050 1.591 1.00 95.88 87 GLN A CA 1
ATOM 732 C C . GLN A 1 87 ? 1.224 15.933 0.894 1.00 95.88 87 GLN A C 1
ATOM 734 O O . GLN A 1 87 ? 0.238 15.599 1.541 1.00 95.88 87 GLN A O 1
ATOM 739 N N . ASN A 1 88 ? 1.145 16.225 -0.407 1.00 96.06 88 ASN A N 1
ATOM 740 C CA . ASN A 1 88 ? -0.106 16.111 -1.160 1.00 96.06 88 ASN A CA 1
ATOM 741 C C . ASN A 1 88 ? -0.580 14.654 -1.250 1.00 96.06 88 ASN A C 1
ATOM 743 O O . ASN A 1 88 ? -1.762 14.404 -1.054 1.00 96.06 88 ASN A O 1
ATOM 747 N N . ILE A 1 89 ? 0.339 13.708 -1.466 1.00 96.81 89 ILE A N 1
ATOM 748 C CA . ILE A 1 89 ? 0.024 12.275 -1.485 1.00 96.81 89 ILE A CA 1
ATOM 749 C C . ILE A 1 89 ? -0.430 11.824 -0.095 1.00 96.81 89 ILE A C 1
ATOM 751 O O . ILE A 1 89 ? -1.478 11.202 0.027 1.00 96.81 89 ILE A O 1
ATOM 755 N N . ALA A 1 90 ? 0.306 12.194 0.957 1.00 97.12 90 ALA A N 1
ATOM 756 C CA . ALA A 1 90 ? -0.060 11.872 2.336 1.00 97.12 90 ALA A CA 1
ATOM 757 C C . ALA A 1 90 ? -1.462 12.390 2.697 1.00 97.12 90 ALA A C 1
ATOM 759 O O . ALA A 1 90 ? -2.262 11.657 3.274 1.00 97.12 90 ALA A O 1
ATOM 760 N N . LYS A 1 91 ? -1.777 13.641 2.324 1.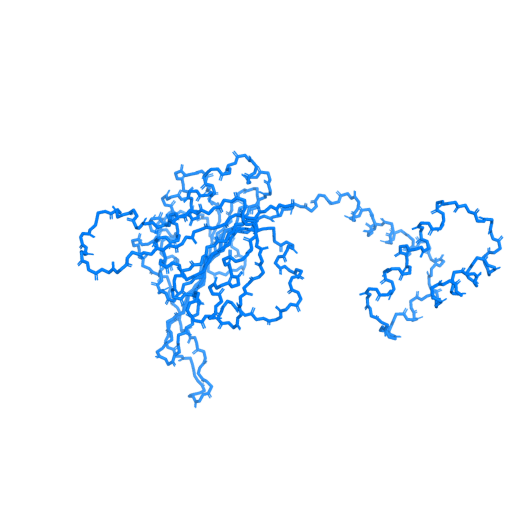00 97.56 91 LYS A N 1
ATOM 761 C CA . LYS A 1 91 ? -3.110 14.231 2.510 1.00 97.56 91 LYS A CA 1
ATOM 762 C C . LYS A 1 91 ? -4.179 13.384 1.832 1.00 97.56 91 LYS A C 1
ATOM 764 O O . LYS A 1 91 ? -5.089 12.948 2.523 1.00 97.56 91 LYS A O 1
ATOM 769 N N . SER A 1 92 ? -4.016 13.084 0.541 1.00 97.56 92 SER A N 1
ATOM 770 C CA . SER A 1 92 ? -4.955 12.233 -0.194 1.00 97.56 92 SER A CA 1
ATOM 771 C C . SER A 1 92 ? -5.149 10.879 0.488 1.00 97.56 92 SER A C 1
ATOM 773 O O . SER A 1 92 ? -6.278 10.499 0.745 1.00 97.56 92 SER A O 1
ATOM 775 N N . VAL A 1 93 ? -4.075 10.194 0.896 1.00 97.44 93 VAL A N 1
ATOM 776 C CA . VAL A 1 93 ? -4.172 8.902 1.601 1.00 97.44 93 VAL A CA 1
ATOM 777 C C . VAL A 1 93 ? -5.019 9.001 2.871 1.00 97.44 93 VAL A C 1
ATOM 779 O O . VAL A 1 93 ? -5.917 8.185 3.083 1.00 97.44 93 VAL A O 1
ATOM 782 N N . PHE A 1 94 ? -4.727 9.969 3.742 1.00 97.62 94 PHE A N 1
ATOM 783 C CA . PHE A 1 94 ? -5.428 10.087 5.020 1.00 97.62 94 PHE A CA 1
ATOM 784 C C . PHE A 1 94 ? -6.865 10.589 4.867 1.00 97.62 94 PHE A C 1
ATOM 786 O O . PHE A 1 94 ? -7.718 10.188 5.663 1.00 97.62 94 PHE A O 1
ATOM 793 N N . ASP A 1 95 ? -7.139 11.405 3.851 1.00 96.50 95 ASP A N 1
ATOM 794 C CA . ASP A 1 95 ? -8.487 11.872 3.525 1.00 96.50 95 ASP A CA 1
ATOM 795 C C . ASP A 1 95 ? -9.339 10.700 3.047 1.00 96.50 95 ASP A C 1
ATOM 797 O O . ASP A 1 95 ? -10.344 10.386 3.686 1.00 96.50 95 ASP A O 1
ATOM 801 N N . SER A 1 96 ? -8.862 9.949 2.052 1.00 96.56 96 SER A N 1
ATOM 802 C CA . SER A 1 96 ? -9.564 8.778 1.525 1.00 96.56 96 SER A CA 1
ATOM 803 C C . SER A 1 96 ? -9.826 7.733 2.609 1.00 96.56 96 SER A C 1
ATOM 805 O O . SER A 1 96 ? -10.931 7.195 2.710 1.00 96.56 96 SER A O 1
ATOM 807 N N . LEU A 1 97 ? -8.848 7.456 3.480 1.00 96.50 97 LEU A N 1
ATOM 808 C CA . LEU A 1 97 ? -9.036 6.521 4.597 1.00 96.50 97 LEU A CA 1
ATOM 809 C C . LEU A 1 97 ? -10.097 7.019 5.582 1.00 96.50 97 LEU A C 1
ATOM 811 O O . LEU A 1 97 ? -10.959 6.240 5.996 1.00 96.50 97 LEU A O 1
ATOM 815 N N . SER A 1 98 ? -10.063 8.301 5.940 1.00 95.00 98 SER A N 1
ATOM 816 C CA . SER A 1 98 ? -11.002 8.886 6.901 1.00 95.00 98 SER A CA 1
ATOM 817 C C . SER A 1 98 ? -12.428 8.927 6.354 1.00 95.00 98 SER A C 1
ATOM 819 O O . SER A 1 98 ? -13.352 8.503 7.049 1.00 95.00 98 SER A O 1
ATOM 821 N N . GLU A 1 99 ? -12.600 9.351 5.101 1.00 95.50 99 GLU A N 1
ATOM 822 C CA . GLU A 1 99 ? -13.890 9.404 4.398 1.00 95.50 99 GLU A CA 1
ATOM 823 C C . GLU A 1 99 ? -14.535 8.017 4.268 1.00 95.50 99 GLU A C 1
ATOM 825 O O . GLU A 1 99 ? -15.750 7.878 4.386 1.00 95.50 99 GLU A O 1
ATOM 830 N N . ASN A 1 100 ? -13.722 6.964 4.137 1.00 94.81 100 ASN A N 1
ATOM 831 C CA . ASN A 1 100 ? -14.179 5.572 4.089 1.00 94.81 100 ASN A CA 1
ATOM 832 C C . ASN A 1 100 ? -14.258 4.900 5.486 1.00 94.81 100 ASN A C 1
ATOM 834 O O . ASN A 1 100 ? -14.533 3.699 5.636 1.00 94.81 100 ASN A O 1
ATOM 838 N N . GLY A 1 101 ? -14.043 5.672 6.555 1.00 93.69 101 GLY A N 1
ATOM 839 C CA . GLY A 1 101 ? -14.185 5.238 7.943 1.00 93.69 101 GLY A CA 1
ATOM 840 C C . GLY A 1 101 ? -13.105 4.258 8.414 1.00 93.69 101 GLY A C 1
ATOM 841 O O . GLY A 1 101 ? -13.407 3.356 9.206 1.00 93.69 101 GLY A O 1
ATOM 842 N N . PHE A 1 102 ? -11.875 4.404 7.921 1.00 95.19 102 PHE A N 1
ATOM 843 C CA . PHE A 1 102 ? -10.669 3.716 8.389 1.00 95.19 102 PHE A CA 1
ATOM 844 C C . PHE A 1 102 ? -9.857 4.658 9.282 1.00 95.19 102 PHE A C 1
ATOM 846 O O . PHE A 1 102 ? -8.945 5.350 8.840 1.00 95.19 102 PHE A O 1
ATOM 853 N N . LEU A 1 103 ? -10.220 4.695 10.565 1.00 95.25 103 LEU A N 1
ATOM 854 C CA . LEU A 1 103 ? -9.684 5.664 11.521 1.00 95.25 103 LEU A CA 1
ATOM 855 C C . LEU A 1 103 ? -8.551 5.066 12.359 1.00 95.25 103 LEU A C 1
ATOM 857 O O . LEU A 1 103 ? -8.726 4.048 13.036 1.00 95.25 103 LEU A O 1
ATOM 861 N N . PHE A 1 104 ? -7.399 5.732 12.364 1.00 96.94 104 PHE A N 1
ATOM 862 C CA . PHE A 1 104 ? -6.266 5.359 13.206 1.00 96.94 104 PHE A CA 1
ATOM 863 C C . PHE A 1 104 ? -6.311 6.052 14.568 1.00 96.94 104 PHE A C 1
ATOM 865 O O . PHE A 1 104 ? -6.920 7.099 14.764 1.00 96.94 104 PHE A O 1
ATOM 872 N N . THR A 1 105 ? -5.632 5.441 15.531 1.00 97.19 105 THR A N 1
ATOM 873 C CA . THR A 1 105 ? -5.549 5.905 16.924 1.00 97.19 105 THR A CA 1
ATOM 874 C C . THR A 1 105 ? -4.115 6.142 17.373 1.00 97.19 105 THR A C 1
ATOM 876 O O . THR A 1 105 ? -3.865 7.013 18.207 1.00 97.19 105 THR A O 1
ATOM 879 N N . LYS A 1 106 ? -3.166 5.386 16.812 1.00 97.50 106 LYS A N 1
ATOM 880 C CA . LYS A 1 106 ? -1.735 5.486 17.100 1.00 97.50 106 LYS A CA 1
ATOM 881 C C . LYS A 1 106 ? -0.929 5.441 15.816 1.00 97.50 106 LYS A C 1
ATOM 883 O O . LYS A 1 106 ? -1.359 4.811 14.853 1.00 97.50 106 LYS A O 1
ATOM 888 N N . MET A 1 107 ? 0.246 6.052 15.832 1.00 97.44 107 MET A N 1
ATOM 889 C CA . MET A 1 107 ? 1.169 6.082 14.704 1.00 97.44 107 MET A CA 1
ATOM 890 C C . MET A 1 107 ? 2.629 6.194 15.149 1.00 97.44 107 MET A C 1
ATOM 892 O O . MET A 1 107 ? 2.930 6.320 16.340 1.00 97.44 107 MET A O 1
ATOM 896 N N . GLY A 1 108 ? 3.529 6.107 14.179 1.00 96.75 108 GLY A N 1
ATOM 897 C CA . GLY A 1 108 ? 4.965 6.262 14.357 1.00 96.75 108 GLY A CA 1
ATOM 898 C C . GLY A 1 108 ? 5.730 5.813 13.117 1.00 96.75 108 GLY A C 1
ATOM 899 O O . GLY A 1 108 ? 5.145 5.318 12.158 1.00 96.75 108 GLY A O 1
ATOM 900 N N . VAL A 1 109 ? 7.050 5.959 13.156 1.00 94.50 109 VAL A N 1
ATOM 901 C CA . VAL A 1 109 ? 7.954 5.475 12.099 1.00 94.50 109 VAL A CA 1
ATOM 902 C C . VAL A 1 109 ? 8.528 4.090 12.410 1.00 94.50 109 VAL A C 1
ATOM 904 O O . VAL A 1 109 ? 9.086 3.449 11.530 1.00 94.50 109 VAL A O 1
ATOM 907 N N . THR A 1 110 ? 8.385 3.600 13.645 1.00 92.38 110 THR A N 1
ATOM 908 C CA . THR A 1 110 ? 8.827 2.271 14.097 1.00 92.38 110 THR A CA 1
ATOM 909 C C . THR A 1 110 ? 7.966 1.783 15.264 1.00 92.38 110 THR A C 1
ATOM 911 O O . THR A 1 110 ? 7.352 2.576 15.981 1.00 92.38 110 THR A O 1
ATOM 914 N N . GLU A 1 111 ? 7.911 0.466 15.472 1.00 89.44 111 GLU A N 1
ATOM 915 C CA . GLU A 1 111 ? 7.283 -0.113 16.663 1.00 89.44 111 GLU A CA 1
ATOM 916 C C . GLU A 1 111 ? 8.181 0.054 17.901 1.00 89.44 111 GLU A C 1
ATOM 918 O O . GLU A 1 111 ? 9.403 -0.067 17.794 1.00 89.44 111 GLU A O 1
ATOM 923 N N . PRO A 1 112 ? 7.601 0.247 19.099 1.00 91.38 112 PRO A N 1
ATOM 924 C CA . PRO A 1 112 ? 6.167 0.356 19.386 1.00 91.38 112 PRO A CA 1
ATOM 925 C C . PRO A 1 112 ? 5.565 1.724 19.008 1.00 91.38 112 PRO A C 1
ATOM 927 O O . PRO A 1 112 ? 6.132 2.765 19.338 1.00 91.38 112 PRO A O 1
ATOM 930 N N . LEU A 1 113 ? 4.363 1.733 18.410 1.00 93.88 113 LEU A N 1
ATOM 931 C CA . LEU A 1 113 ? 3.655 2.981 18.066 1.00 93.88 113 LEU A CA 1
ATOM 932 C C . LEU A 1 113 ? 3.171 3.720 19.327 1.00 93.88 113 LEU A C 1
ATOM 934 O O . LEU A 1 113 ? 2.200 3.309 19.973 1.00 93.88 113 LEU A O 1
ATOM 938 N N . LYS A 1 114 ? 3.855 4.811 19.684 1.00 90.69 114 LYS A N 1
ATOM 939 C CA . LYS A 1 114 ? 3.597 5.595 20.906 1.00 90.69 114 LYS A CA 1
ATOM 940 C C . LYS A 1 114 ? 2.863 6.917 20.661 1.00 90.69 114 LYS A C 1
ATOM 942 O O . LYS A 1 114 ? 2.279 7.446 21.602 1.00 90.69 114 LYS A O 1
ATOM 947 N N . VAL A 1 115 ? 2.868 7.439 19.435 1.00 95.62 115 VAL A N 1
ATOM 948 C CA . VAL A 1 115 ? 2.279 8.749 19.115 1.00 95.62 115 VAL A CA 1
ATOM 949 C C . VAL A 1 115 ? 0.776 8.591 18.896 1.00 95.62 115 VAL A C 1
ATOM 951 O O . VAL A 1 115 ? 0.349 7.697 18.163 1.00 95.62 115 VAL A O 1
ATOM 954 N N . ARG A 1 116 ? -0.046 9.431 19.538 1.00 97.38 116 ARG A N 1
ATOM 955 C CA . ARG A 1 116 ? -1.494 9.482 19.278 1.00 97.38 116 ARG A CA 1
ATOM 956 C C . ARG A 1 116 ? -1.727 10.051 17.883 1.00 97.38 116 ARG A C 1
ATOM 958 O O . ARG A 1 116 ? -1.103 11.039 17.526 1.00 97.38 116 ARG A O 1
ATOM 965 N N . TYR A 1 117 ? -2.635 9.447 17.124 1.00 97.38 117 TYR A N 1
ATOM 966 C CA . TYR A 1 117 ? -2.933 9.902 15.771 1.00 97.38 117 TYR A CA 1
ATOM 967 C C . TYR A 1 117 ? -3.515 11.326 15.756 1.00 97.38 117 TYR A C 1
ATOM 969 O O . TYR A 1 117 ? -4.493 11.611 16.452 1.00 97.38 117 TYR A O 1
ATOM 977 N N . SER A 1 118 ? -2.929 12.177 14.918 1.00 97.19 118 SER A N 1
ATOM 978 C CA . SER A 1 118 ? -3.516 13.397 14.360 1.00 97.19 118 SER A CA 1
ATOM 979 C C . SER A 1 118 ? -3.118 13.473 12.887 1.00 97.19 118 SER A C 1
ATOM 981 O O . SER A 1 118 ? -2.096 12.910 12.490 1.00 97.19 118 SER A O 1
ATOM 983 N N . ARG A 1 119 ? -3.924 14.140 12.059 1.00 95.88 119 ARG A N 1
ATOM 984 C CA . ARG A 1 119 ? -3.687 14.189 10.611 1.00 95.88 119 ARG A CA 1
ATOM 985 C C . ARG A 1 119 ? -2.404 14.950 10.284 1.00 95.88 119 ARG A C 1
ATOM 987 O O . ARG A 1 119 ? -1.620 14.507 9.452 1.00 95.88 119 ARG A O 1
ATOM 994 N N . GLU A 1 120 ? -2.172 16.062 10.968 1.00 96.62 120 GLU A N 1
ATOM 995 C CA . GLU A 1 120 ? -1.025 16.947 10.762 1.00 96.62 120 GLU A CA 1
ATOM 996 C C . GLU A 1 120 ? 0.286 16.218 11.063 1.00 96.62 120 GLU A C 1
ATOM 998 O O . GLU A 1 120 ? 1.205 16.210 10.243 1.00 96.62 120 GLU A O 1
ATOM 1003 N N . GLU A 1 121 ? 0.343 15.532 12.205 1.00 97.38 121 GLU A N 1
ATOM 1004 C CA . GLU A 1 121 ? 1.529 14.782 12.608 1.00 97.38 121 GLU A CA 1
ATOM 1005 C C . GLU A 1 121 ? 1.691 13.509 11.761 1.00 97.38 121 GLU A C 1
ATOM 1007 O O . GLU A 1 121 ? 2.810 13.132 11.426 1.00 97.38 121 GLU A O 1
ATOM 1012 N N . ALA A 1 122 ? 0.599 12.881 11.312 1.00 97.44 122 ALA A N 1
ATOM 1013 C CA . ALA A 1 122 ? 0.677 11.751 10.388 1.00 97.44 122 ALA A CA 1
ATOM 1014 C C . ALA A 1 122 ? 1.315 12.146 9.047 1.00 97.44 122 ALA A C 1
ATOM 1016 O O . ALA A 1 122 ? 2.181 11.431 8.543 1.00 97.44 122 ALA A O 1
ATOM 1017 N N . ILE A 1 123 ? 0.928 13.301 8.492 1.00 97.62 123 ILE A N 1
ATOM 1018 C CA . ILE A 1 123 ? 1.522 13.859 7.268 1.00 97.62 123 ILE A CA 1
ATOM 1019 C C . ILE A 1 123 ? 3.000 14.195 7.492 1.00 97.62 123 ILE A C 1
ATOM 1021 O O . ILE A 1 123 ? 3.826 13.897 6.629 1.00 97.62 123 ILE A O 1
ATOM 1025 N N . SER A 1 124 ? 3.338 14.780 8.645 1.00 97.25 124 SER A N 1
ATOM 1026 C CA . SER A 1 124 ? 4.723 15.082 9.025 1.00 97.25 124 SER A CA 1
ATOM 1027 C C . SER A 1 124 ? 5.588 13.816 9.047 1.00 97.25 124 SER A C 1
ATOM 1029 O O . SER A 1 124 ? 6.592 13.732 8.339 1.00 97.25 124 SER A O 1
ATOM 1031 N N . LEU A 1 125 ? 5.149 12.781 9.772 1.00 96.56 125 LEU A N 1
ATOM 1032 C CA . LEU A 1 125 ? 5.864 11.508 9.882 1.00 96.56 125 LEU A CA 1
ATOM 1033 C C . LEU A 1 125 ? 5.958 10.773 8.539 1.00 96.56 125 LEU A C 1
ATOM 1035 O O . LEU A 1 125 ? 6.997 10.193 8.236 1.00 96.56 125 LEU A O 1
ATOM 1039 N N . TRP A 1 126 ? 4.915 10.823 7.707 1.00 96.88 126 TRP A N 1
ATOM 1040 C CA . TRP A 1 126 ? 4.927 10.243 6.360 1.00 96.88 126 TRP A CA 1
ATOM 1041 C C . TRP A 1 126 ? 6.025 10.832 5.468 1.00 96.88 126 TRP A C 1
ATOM 1043 O O . TRP A 1 126 ? 6.674 10.111 4.708 1.00 96.88 126 TRP A O 1
ATOM 1053 N N . CYS A 1 127 ? 6.227 12.148 5.561 1.00 96.12 127 CYS A N 1
ATOM 1054 C CA . CYS A 1 127 ? 7.223 12.873 4.772 1.00 96.12 127 CYS A CA 1
ATOM 1055 C C . CYS A 1 127 ? 8.627 12.821 5.395 1.00 96.12 127 CYS A C 1
ATOM 1057 O O . CYS A 1 127 ? 9.568 13.337 4.797 1.00 96.12 127 CYS A O 1
ATOM 1059 N N . SER A 1 128 ? 8.779 12.234 6.587 1.00 94.44 128 SER A N 1
ATOM 1060 C CA . SER A 1 128 ? 10.072 12.153 7.262 1.00 94.44 128 SER A CA 1
ATOM 1061 C C . SER A 1 128 ? 11.042 11.245 6.505 1.00 94.44 128 SER A C 1
ATOM 1063 O O . SER A 1 128 ? 10.672 10.174 6.017 1.00 94.44 128 SER A O 1
ATOM 1065 N N . GLU A 1 129 ? 12.294 11.687 6.407 1.00 93.19 129 GLU A N 1
ATOM 1066 C CA . GLU A 1 129 ? 13.348 10.982 5.684 1.00 93.19 129 GLU A CA 1
ATOM 1067 C C . GLU A 1 129 ? 14.537 10.698 6.601 1.00 93.19 129 GLU A C 1
ATOM 1069 O O . GLU A 1 129 ? 14.947 11.535 7.407 1.00 93.19 129 GLU A O 1
ATOM 1074 N N . THR A 1 130 ? 15.151 9.537 6.416 1.00 90.75 130 THR A N 1
ATOM 1075 C CA . THR A 1 130 ? 16.446 9.174 6.992 1.00 90.75 130 THR A CA 1
ATOM 1076 C C . THR A 1 130 ? 17.419 8.803 5.880 1.00 90.75 130 THR A C 1
ATOM 1078 O O . THR A 1 130 ? 17.039 8.682 4.711 1.00 90.75 130 THR A O 1
ATOM 1081 N N . GLU A 1 131 ? 18.692 8.604 6.222 1.00 88.75 131 GLU A N 1
ATOM 1082 C CA . GLU A 1 131 ? 19.625 7.962 5.294 1.00 88.75 131 GLU A CA 1
ATOM 1083 C C . GLU A 1 131 ? 19.078 6.594 4.866 1.00 88.75 131 GLU A C 1
ATOM 1085 O O . GLU A 1 131 ? 18.575 5.816 5.683 1.00 88.75 131 GLU A O 1
ATOM 1090 N N . GLY A 1 132 ? 19.111 6.345 3.559 1.00 81.94 132 GLY A N 1
ATOM 1091 C CA . GLY A 1 132 ? 18.579 5.139 2.937 1.00 81.94 132 GLY A CA 1
ATOM 1092 C C . GLY A 1 132 ? 19.676 4.287 2.312 1.00 81.94 132 GLY A C 1
ATOM 1093 O O . GLY A 1 132 ? 20.814 4.714 2.212 1.00 81.94 132 GLY A O 1
ATOM 1094 N N . CYS A 1 133 ? 19.304 3.069 1.913 1.00 81.44 133 CYS A N 1
ATOM 1095 C CA . CYS A 1 133 ? 20.052 2.177 1.018 1.00 81.44 133 CYS A CA 1
ATOM 1096 C C . CYS A 1 133 ? 21.564 2.040 1.287 1.00 81.44 133 CYS A C 1
ATOM 1098 O O . CYS A 1 133 ? 22.364 2.839 0.816 1.00 81.44 133 CYS A O 1
ATOM 1100 N N . TYR A 1 134 ? 21.967 0.947 1.933 1.00 82.88 134 TYR A N 1
ATOM 1101 C CA . TYR A 1 134 ? 23.384 0.601 2.011 1.00 82.88 134 TYR A CA 1
ATOM 1102 C C . TYR A 1 134 ? 23.930 0.222 0.626 1.00 82.88 134 TYR A C 1
ATOM 1104 O O . TYR A 1 134 ? 23.382 -0.675 -0.026 1.00 82.88 134 TYR A O 1
ATOM 1112 N N . ASP A 1 135 ? 24.973 0.920 0.188 1.00 83.31 135 ASP A N 1
ATOM 1113 C CA . ASP A 1 135 ? 25.748 0.628 -1.014 1.00 83.31 135 ASP A CA 1
ATOM 1114 C C . ASP A 1 135 ? 26.974 -0.200 -0.613 1.00 83.31 135 ASP A C 1
ATOM 1116 O O . ASP A 1 135 ? 27.781 0.235 0.208 1.00 83.31 135 ASP A O 1
ATOM 1120 N N . ILE A 1 136 ? 27.069 -1.416 -1.154 1.00 84.19 136 ILE A N 1
ATOM 1121 C CA . ILE A 1 136 ? 28.123 -2.373 -0.797 1.00 84.19 136 ILE A CA 1
ATOM 1122 C C . ILE A 1 136 ? 29.470 -1.936 -1.379 1.00 84.19 136 ILE A C 1
ATOM 1124 O O . ILE A 1 136 ? 30.490 -2.136 -0.733 1.00 84.19 136 ILE A O 1
ATOM 1128 N N . GLU A 1 137 ? 29.485 -1.330 -2.567 1.00 85.75 137 GLU A N 1
ATOM 1129 C CA . GLU A 1 137 ? 30.727 -0.916 -3.231 1.00 85.75 137 GLU A CA 1
ATOM 1130 C C . GLU A 1 137 ? 31.338 0.310 -2.549 1.00 85.75 137 GLU A C 1
ATOM 1132 O O . GLU A 1 137 ? 32.555 0.437 -2.454 1.00 85.75 137 GLU A O 1
ATOM 1137 N N . LEU A 1 138 ? 30.484 1.206 -2.049 1.00 84.94 138 LEU A N 1
ATOM 1138 C CA . LEU A 1 138 ? 30.900 2.420 -1.345 1.00 84.94 138 LEU A CA 1
ATOM 1139 C C . LEU A 1 138 ? 30.976 2.251 0.182 1.00 84.94 138 LEU A C 1
ATOM 1141 O O . LEU A 1 138 ? 31.302 3.219 0.872 1.00 84.94 138 LEU A O 1
ATOM 1145 N N . GLU A 1 139 ? 30.608 1.074 0.694 1.00 86.88 139 GLU A N 1
ATOM 1146 C CA . GLU A 1 139 ? 30.481 0.723 2.117 1.00 86.88 139 GLU A CA 1
ATOM 1147 C C . GLU A 1 139 ? 29.731 1.764 2.977 1.00 86.88 139 GLU A C 1
ATOM 1149 O O . GLU A 1 139 ? 30.011 1.942 4.166 1.00 86.88 139 GLU A O 1
ATOM 1154 N N . LYS A 1 140 ? 28.742 2.460 2.405 1.00 88.50 140 LYS A N 1
ATOM 1155 C CA . LYS A 1 140 ? 28.027 3.557 3.081 1.00 88.50 140 LYS A CA 1
ATOM 1156 C C . LYS A 1 140 ? 26.552 3.633 2.704 1.00 88.50 140 LYS A C 1
ATOM 1158 O O . LYS A 1 140 ? 26.118 3.088 1.692 1.00 88.50 140 LYS A O 1
ATOM 1163 N N . MET A 1 141 ? 25.776 4.355 3.510 1.00 87.00 141 MET A N 1
ATOM 1164 C CA . MET A 1 141 ? 24.388 4.686 3.182 1.00 87.00 141 MET A CA 1
ATOM 1165 C C . MET A 1 141 ? 24.348 5.746 2.076 1.00 87.00 141 MET A C 1
ATOM 1167 O O . MET A 1 141 ? 25.053 6.754 2.146 1.00 87.00 141 MET A O 1
ATOM 1171 N N . VAL A 1 142 ? 23.527 5.522 1.049 1.00 87.75 142 VAL A N 1
ATOM 1172 C CA . VAL A 1 142 ? 23.331 6.459 -0.063 1.00 87.75 142 VAL A CA 1
ATOM 1173 C C . VAL A 1 142 ? 21.851 6.707 -0.331 1.00 87.75 142 VAL A C 1
ATOM 1175 O O . VAL A 1 142 ? 21.020 5.801 -0.357 1.00 87.75 142 VAL A O 1
ATOM 1178 N N . GLY A 1 143 ? 21.517 7.963 -0.614 1.00 90.69 143 GLY A N 1
ATOM 1179 C CA . GLY A 1 143 ? 20.136 8.361 -0.855 1.00 90.69 143 GLY A CA 1
ATOM 1180 C C . GLY A 1 143 ? 19.305 8.432 0.427 1.00 90.69 143 GLY A C 1
ATOM 1181 O O . GLY A 1 143 ? 19.828 8.646 1.524 1.00 90.69 143 GLY A O 1
ATOM 1182 N N . LYS A 1 144 ? 17.987 8.306 0.274 1.00 93.62 144 LYS A N 1
ATOM 1183 C CA . LYS A 1 144 ? 17.006 8.529 1.343 1.00 93.62 144 LYS A CA 1
ATOM 1184 C C . LYS A 1 144 ? 16.038 7.365 1.469 1.00 93.62 144 LYS A C 1
ATOM 1186 O O . LYS A 1 144 ? 15.819 6.616 0.518 1.00 93.62 144 LYS A O 1
ATOM 1191 N N . ALA A 1 145 ? 15.470 7.197 2.650 1.00 93.56 145 ALA A N 1
ATOM 1192 C CA . ALA A 1 145 ? 14.387 6.259 2.895 1.00 93.56 145 ALA A CA 1
ATOM 1193 C C . ALA A 1 145 ? 13.446 6.815 3.958 1.00 93.56 145 ALA A C 1
ATOM 1195 O O . ALA A 1 145 ? 13.823 7.693 4.732 1.00 93.56 145 ALA A O 1
ATOM 1196 N N . GLY A 1 146 ? 12.246 6.261 4.027 1.00 94.06 146 GLY A N 1
ATOM 1197 C CA . GLY A 1 146 ? 11.300 6.588 5.078 1.00 94.06 146 GLY A CA 1
ATOM 1198 C C . GLY A 1 146 ? 10.322 5.456 5.318 1.00 94.06 146 GLY A C 1
ATOM 1199 O O . GLY A 1 146 ? 10.170 4.532 4.511 1.00 94.06 146 GLY A O 1
ATOM 1200 N N . ASN A 1 147 ? 9.688 5.518 6.482 1.00 94.75 147 ASN A N 1
ATOM 1201 C CA . ASN A 1 147 ? 8.711 4.539 6.910 1.00 94.75 147 ASN A CA 1
ATOM 1202 C C . ASN A 1 147 ? 7.613 5.222 7.723 1.00 94.75 147 ASN A C 1
ATOM 1204 O O . ASN A 1 147 ? 7.889 6.100 8.534 1.00 94.75 147 ASN A O 1
ATOM 1208 N N . PHE A 1 148 ? 6.379 4.775 7.540 1.00 97.00 148 PHE A N 1
ATOM 1209 C CA . PHE A 1 148 ? 5.236 5.221 8.326 1.00 97.00 148 PHE A CA 1
ATOM 1210 C C . PHE A 1 148 ? 4.413 4.012 8.753 1.00 97.00 148 PHE A C 1
ATOM 1212 O O . PHE A 1 148 ? 4.244 3.066 7.985 1.00 97.00 148 PHE A O 1
ATOM 1219 N N . MET A 1 149 ? 3.900 4.040 9.979 1.00 97.94 149 MET A N 1
ATOM 1220 C CA . MET A 1 149 ? 3.027 3.013 10.533 1.00 97.94 149 MET A CA 1
ATOM 1221 C C . MET A 1 149 ? 1.876 3.649 11.313 1.00 97.94 149 MET A C 1
ATOM 1223 O O . MET A 1 149 ? 2.074 4.613 12.056 1.00 97.94 149 MET A O 1
ATOM 1227 N N . ALA A 1 150 ? 0.683 3.067 11.211 1.00 97.56 150 ALA A N 1
ATOM 1228 C CA . ALA A 1 150 ? -0.483 3.471 11.989 1.00 97.56 150 ALA A CA 1
ATOM 1229 C C . ALA A 1 150 ? -1.346 2.277 12.413 1.00 97.56 150 ALA A C 1
ATOM 1231 O O . ALA A 1 150 ? -1.450 1.281 11.704 1.00 97.56 150 ALA A O 1
ATOM 1232 N N . LYS A 1 151 ? -1.987 2.389 13.582 1.00 96.69 151 LYS A N 1
ATOM 1233 C CA . LYS A 1 151 ? -2.874 1.380 14.182 1.00 96.69 151 LYS A CA 1
ATOM 1234 C C . LYS A 1 151 ? -4.229 1.973 14.536 1.00 96.69 151 LYS A C 1
ATOM 1236 O O . LYS A 1 151 ? -4.313 3.018 15.187 1.00 96.69 151 LYS A O 1
ATOM 1241 N N . GLY A 1 152 ? -5.284 1.265 14.163 1.00 94.69 152 GLY A N 1
ATOM 1242 C CA . GLY A 1 152 ? -6.677 1.543 14.485 1.00 94.69 152 GLY A CA 1
ATOM 1243 C C . GLY A 1 152 ? -7.370 0.342 15.146 1.00 94.69 152 GLY A C 1
ATOM 1244 O O . GLY A 1 152 ? -6.726 -0.651 15.495 1.00 94.69 152 GLY A O 1
ATOM 1245 N N . PRO A 1 153 ? -8.692 0.424 15.358 1.00 88.62 153 PRO A N 1
ATOM 1246 C CA . PRO A 1 153 ? -9.486 -0.670 15.913 1.00 88.62 153 PRO A CA 1
ATOM 1247 C C . PRO A 1 153 ? -9.619 -1.844 14.925 1.00 88.62 153 PRO A C 1
ATOM 1249 O O . PRO A 1 153 ? -9.329 -1.709 13.742 1.00 88.62 153 PRO A O 1
ATOM 1252 N N . LYS A 1 154 ? -10.109 -3.002 15.399 1.00 82.94 154 LYS A N 1
ATOM 1253 C CA . LYS A 1 154 ? -10.421 -4.191 14.568 1.00 82.94 154 LYS A CA 1
ATOM 1254 C C . LYS A 1 154 ? -9.258 -4.667 13.677 1.00 82.94 154 LYS A C 1
ATOM 1256 O O . LYS A 1 154 ? -9.453 -5.005 12.511 1.00 82.94 154 LYS A O 1
ATOM 1261 N N . SER A 1 155 ? -8.049 -4.683 14.239 1.00 86.44 155 SER A N 1
ATOM 1262 C CA . SER A 1 155 ? -6.816 -5.037 13.522 1.00 86.44 155 SER A CA 1
ATOM 1263 C C . SER A 1 155 ? -6.511 -4.137 12.320 1.00 86.44 155 SER A C 1
ATOM 1265 O O . SER A 1 155 ? -5.770 -4.549 11.436 1.00 86.44 155 SER A O 1
ATOM 1267 N N . LEU A 1 156 ? -7.059 -2.914 12.278 1.00 93.81 156 LEU A N 1
ATOM 1268 C CA . LEU A 1 156 ? -6.675 -1.929 11.278 1.00 93.81 156 LEU A CA 1
ATOM 1269 C C . LEU A 1 156 ? -5.216 -1.533 11.506 1.00 93.81 156 LEU A C 1
ATOM 1271 O O . LEU A 1 156 ? -4.878 -0.945 12.535 1.00 93.81 156 LEU A O 1
ATOM 1275 N N . PHE A 1 157 ? -4.358 -1.826 10.545 1.00 95.44 157 PHE A N 1
ATOM 1276 C CA . PHE A 1 157 ? -2.962 -1.420 10.579 1.00 95.44 157 PHE A CA 1
ATOM 1277 C C . PHE A 1 157 ? -2.532 -0.969 9.191 1.00 95.44 157 PHE A C 1
ATOM 1279 O O . PHE A 1 157 ? -2.799 -1.659 8.214 1.00 95.44 157 PHE A O 1
ATOM 1286 N N . MET A 1 158 ? -1.840 0.162 9.110 1.00 96.31 158 MET A N 1
ATOM 1287 C CA . MET A 1 158 ? -1.208 0.641 7.888 1.00 96.31 158 MET A CA 1
ATOM 1288 C C . MET A 1 158 ? 0.298 0.690 8.073 1.00 96.31 158 MET A C 1
ATOM 1290 O O . MET A 1 158 ? 0.775 1.124 9.120 1.00 96.31 158 MET A O 1
ATOM 1294 N N . GLY A 1 159 ? 1.033 0.300 7.041 1.00 95.94 159 GLY A N 1
ATOM 1295 C CA . GLY A 1 159 ? 2.460 0.539 6.948 1.00 95.94 159 GLY A CA 1
ATOM 1296 C C . GLY A 1 159 ? 2.845 0.981 5.546 1.00 95.94 159 GLY A C 1
ATOM 1297 O O . GLY A 1 159 ? 2.224 0.583 4.565 1.00 95.94 159 GLY A O 1
ATOM 1298 N N . SER A 1 160 ? 3.887 1.790 5.439 1.00 95.75 160 SER A N 1
ATOM 1299 C CA . SER A 1 160 ? 4.478 2.145 4.155 1.00 95.75 160 SER A CA 1
ATOM 1300 C C . SER A 1 160 ? 5.977 2.273 4.291 1.00 95.75 160 SER A C 1
ATOM 1302 O O . SER A 1 160 ? 6.437 2.890 5.250 1.00 95.75 160 SER A O 1
ATOM 1304 N N . GLN A 1 161 ? 6.711 1.778 3.304 1.00 94.19 161 GLN A N 1
ATOM 1305 C CA . GLN A 1 161 ? 8.150 1.942 3.225 1.00 94.19 161 GLN A CA 1
ATOM 1306 C C . GLN A 1 161 ? 8.543 2.412 1.831 1.00 94.19 161 GLN A C 1
ATOM 1308 O O . GLN A 1 161 ? 8.052 1.897 0.823 1.00 94.19 161 GLN A O 1
ATOM 1313 N N . TRP A 1 162 ? 9.430 3.398 1.782 1.00 94.19 162 TRP A N 1
ATOM 1314 C CA . TRP A 1 162 ? 9.935 3.939 0.533 1.00 94.19 162 TRP A CA 1
ATOM 1315 C C . TRP A 1 162 ? 11.443 4.168 0.605 1.00 94.19 162 TRP A C 1
ATOM 1317 O O . TRP A 1 162 ? 12.024 4.393 1.669 1.00 94.19 162 TRP A O 1
ATOM 1327 N N . TRP A 1 163 ? 12.067 4.107 -0.562 1.00 92.88 163 TRP A N 1
ATOM 1328 C CA . TRP A 1 163 ? 13.484 4.287 -0.794 1.00 92.88 163 TRP A CA 1
ATOM 1329 C C . TRP A 1 163 ? 13.684 5.157 -2.025 1.00 92.88 163 TRP A C 1
ATOM 1331 O O . TRP A 1 163 ? 13.027 5.003 -3.053 1.00 92.88 163 TRP A O 1
ATOM 1341 N N . HIS A 1 164 ? 14.664 6.034 -1.927 1.00 91.25 164 HIS A N 1
ATOM 1342 C CA . HIS A 1 164 ? 15.178 6.826 -3.019 1.00 91.25 164 HIS A CA 1
ATOM 1343 C C . HIS A 1 164 ? 16.687 6.593 -3.085 1.00 91.25 164 HIS A C 1
ATOM 1345 O O . HIS A 1 164 ? 17.464 7.326 -2.471 1.00 91.25 164 HIS A O 1
ATOM 1351 N N . CYS A 1 165 ? 17.097 5.520 -3.768 1.00 86.38 165 CYS A N 1
ATOM 1352 C CA . CYS A 1 165 ? 18.513 5.232 -3.978 1.00 86.38 165 CYS A CA 1
ATOM 1353 C C . CYS A 1 165 ? 18.952 5.793 -5.347 1.00 86.38 165 CYS A C 1
ATOM 1355 O O . CYS A 1 165 ? 18.309 5.479 -6.350 1.00 86.38 165 CYS A O 1
ATOM 1357 N N . PRO A 1 166 ? 20.061 6.547 -5.432 1.00 83.94 166 PRO A N 1
ATOM 1358 C CA . PRO A 1 166 ? 20.554 7.083 -6.706 1.00 83.94 166 PRO A CA 1
ATOM 1359 C C . PRO A 1 166 ? 21.041 5.984 -7.663 1.00 83.94 166 PRO A C 1
ATOM 1361 O O . PRO A 1 166 ? 20.862 6.088 -8.871 1.00 83.94 166 PRO A O 1
ATOM 1364 N N . ASN A 1 167 ? 21.599 4.900 -7.116 1.00 82.62 167 ASN A N 1
ATOM 1365 C CA . ASN A 1 167 ? 22.291 3.866 -7.894 1.00 82.62 167 ASN A CA 1
ATOM 1366 C C . ASN A 1 167 ? 21.396 2.668 -8.249 1.00 82.62 167 ASN A C 1
ATOM 1368 O O . ASN A 1 167 ? 21.802 1.782 -8.997 1.00 82.62 167 ASN A O 1
ATOM 1372 N N . LYS A 1 168 ? 20.186 2.587 -7.681 1.00 80.75 168 LYS A N 1
ATOM 1373 C CA . LYS A 1 168 ? 19.308 1.424 -7.845 1.00 80.75 168 LYS A CA 1
ATOM 1374 C C . LYS A 1 168 ? 17.842 1.801 -7.691 1.00 80.75 168 LYS A C 1
ATOM 1376 O O . LYS A 1 168 ? 17.449 2.371 -6.676 1.00 80.75 168 LYS A O 1
ATOM 1381 N N . LYS A 1 169 ? 17.009 1.362 -8.637 1.00 81.25 169 LYS A N 1
ATOM 1382 C CA . LYS A 1 169 ? 15.556 1.358 -8.441 1.00 81.25 169 LYS A CA 1
ATOM 1383 C C . LYS A 1 169 ? 15.196 0.320 -7.379 1.00 81.25 169 LYS A C 1
ATOM 1385 O O . LYS A 1 169 ? 15.518 -0.860 -7.520 1.00 81.25 169 LYS A O 1
ATOM 1390 N N . LYS A 1 170 ? 14.553 0.771 -6.305 1.00 85.50 170 LYS A N 1
ATOM 1391 C CA . LYS A 1 170 ? 13.969 -0.090 -5.277 1.00 85.50 170 LYS A CA 1
ATOM 1392 C C . LYS A 1 170 ? 12.460 0.054 -5.298 1.00 85.50 170 LYS A C 1
ATOM 1394 O O . LYS A 1 170 ? 11.940 1.141 -5.531 1.00 85.50 170 LYS A O 1
ATOM 1399 N N . LEU A 1 171 ? 11.788 -1.059 -5.051 1.00 89.25 171 LEU A N 1
ATOM 1400 C CA . LEU A 1 171 ? 10.346 -1.105 -4.962 1.00 89.25 171 LEU A CA 1
ATOM 1401 C C . LEU A 1 171 ? 9.896 -0.542 -3.617 1.00 89.25 171 LEU A C 1
ATOM 1403 O O . LEU A 1 171 ? 10.268 -1.054 -2.563 1.00 89.25 171 LEU A O 1
ATOM 1407 N N . ASN A 1 172 ? 9.088 0.504 -3.675 1.00 93.50 172 ASN A N 1
ATOM 1408 C CA . ASN A 1 172 ? 8.397 1.079 -2.534 1.00 93.50 172 ASN A CA 1
ATOM 1409 C C . ASN A 1 172 ? 7.064 0.360 -2.358 1.00 93.50 172 ASN A C 1
ATOM 1411 O O . ASN A 1 172 ? 6.506 -0.172 -3.322 1.00 93.50 172 ASN A O 1
ATOM 1415 N N . TYR A 1 173 ? 6.531 0.355 -1.141 1.00 94.06 173 TYR A N 1
ATOM 1416 C CA . TYR A 1 173 ? 5.244 -0.274 -0.899 1.00 94.06 173 TYR A CA 1
ATOM 1417 C C . TYR A 1 173 ? 4.443 0.397 0.204 1.00 94.06 173 TYR A C 1
ATOM 1419 O O . TYR A 1 173 ? 4.976 0.988 1.144 1.00 94.06 173 TYR A O 1
ATOM 1427 N N . ILE A 1 174 ? 3.133 0.224 0.102 1.00 96.25 174 ILE A N 1
ATOM 1428 C CA . ILE A 1 174 ? 2.158 0.540 1.137 1.00 96.25 174 ILE A CA 1
ATOM 1429 C C . ILE A 1 174 ? 1.291 -0.690 1.360 1.00 96.25 174 ILE A C 1
ATOM 1431 O O . ILE A 1 174 ? 0.967 -1.416 0.420 1.00 96.25 174 ILE A O 1
ATOM 1435 N N . TYR A 1 175 ? 0.911 -0.925 2.607 1.00 94.50 175 TYR A N 1
ATOM 1436 C CA . TYR A 1 175 ? -0.049 -1.951 2.948 1.00 94.50 175 TYR A CA 1
ATOM 1437 C C . TYR A 1 175 ? -1.024 -1.478 4.016 1.00 94.50 175 TYR A C 1
ATOM 1439 O O . TYR A 1 175 ? -0.679 -0.723 4.926 1.00 94.50 175 TYR A O 1
ATOM 1447 N N . LEU A 1 176 ? -2.247 -1.974 3.903 1.00 95.44 176 LEU A N 1
ATOM 1448 C CA . LEU A 1 176 ? -3.311 -1.833 4.874 1.00 95.44 176 LEU A CA 1
ATOM 1449 C C . LEU A 1 176 ? -3.791 -3.233 5.240 1.00 95.44 176 LEU A C 1
ATOM 1451 O O . LEU A 1 176 ? -4.096 -4.040 4.368 1.00 95.44 176 LEU A O 1
ATOM 1455 N N . THR A 1 177 ? -3.884 -3.520 6.527 1.00 93.56 177 THR A N 1
ATOM 1456 C CA . THR A 1 177 ? -4.440 -4.769 7.039 1.00 93.56 177 THR A CA 1
ATOM 1457 C C . THR A 1 177 ? -5.653 -4.485 7.898 1.00 93.56 177 THR A C 1
ATOM 1459 O O . THR A 1 177 ? -5.744 -3.434 8.533 1.00 93.56 177 THR A O 1
ATOM 1462 N N . PHE A 1 178 ? -6.611 -5.401 7.867 1.00 91.44 178 PHE A N 1
ATOM 1463 C CA . PHE A 1 178 ? -7.851 -5.346 8.634 1.00 91.44 178 PHE A CA 1
ATOM 1464 C C . PHE A 1 178 ? -8.403 -6.763 8.814 1.00 91.44 178 PHE A C 1
ATOM 1466 O O . PHE A 1 178 ? -7.971 -7.706 8.146 1.00 91.44 178 PHE A O 1
ATOM 1473 N N . SER A 1 179 ? -9.353 -6.950 9.732 1.00 90.12 179 SER A N 1
ATOM 1474 C CA . SER A 1 179 ? -10.008 -8.253 9.891 1.00 90.12 179 SER A CA 1
ATOM 1475 C C . SER A 1 179 ? -10.865 -8.617 8.671 1.00 90.12 179 SER A C 1
ATOM 1477 O O . SER A 1 179 ? -11.386 -7.748 7.976 1.00 90.12 179 SER A O 1
ATOM 1479 N N . VAL A 1 180 ? -11.078 -9.913 8.434 1.00 86.88 180 VAL A N 1
ATOM 1480 C CA . VAL A 1 180 ? -12.015 -10.395 7.400 1.00 86.88 180 VAL A CA 1
ATOM 1481 C C . VAL A 1 180 ? -13.415 -9.807 7.582 1.00 86.88 180 VAL A C 1
ATOM 1483 O O . VAL A 1 180 ? -14.019 -9.405 6.597 1.00 86.88 180 VAL A O 1
ATOM 1486 N N . ASP A 1 181 ? -13.884 -9.633 8.821 1.00 87.31 181 ASP A N 1
ATOM 1487 C CA . ASP A 1 181 ? -15.187 -9.008 9.093 1.00 87.31 181 ASP A CA 1
ATOM 1488 C C . ASP A 1 181 ? -15.284 -7.576 8.523 1.00 87.31 181 ASP A C 1
ATOM 1490 O O . ASP A 1 181 ? -16.359 -7.124 8.125 1.00 87.31 181 ASP A O 1
ATOM 1494 N N . VAL A 1 182 ? -14.165 -6.838 8.475 1.00 87.44 182 VAL A N 1
ATOM 1495 C CA . VAL A 1 182 ? -14.113 -5.520 7.826 1.00 87.44 182 VAL A CA 1
ATOM 1496 C C . VAL A 1 182 ? -14.241 -5.666 6.314 1.00 87.44 182 VAL A C 1
ATOM 1498 O O . VAL A 1 182 ? -14.983 -4.897 5.717 1.00 87.44 182 VAL A O 1
ATOM 1501 N N . LEU A 1 183 ? -13.596 -6.659 5.694 1.00 85.81 183 LEU A N 1
ATOM 1502 C CA . LEU A 1 183 ? -13.775 -6.909 4.261 1.00 85.81 183 LEU A CA 1
ATOM 1503 C C . LEU A 1 183 ? -15.227 -7.265 3.929 1.00 85.81 183 LEU A C 1
ATOM 1505 O O . LEU A 1 183 ? -15.767 -6.745 2.959 1.00 85.81 183 LEU A O 1
ATOM 1509 N N . ASP A 1 184 ? -15.856 -8.119 4.734 1.00 85.75 184 ASP A N 1
ATOM 1510 C CA . ASP A 1 184 ? -17.230 -8.569 4.499 1.00 85.75 184 ASP A CA 1
ATOM 1511 C C . ASP A 1 184 ? -18.240 -7.420 4.648 1.00 85.75 184 ASP A C 1
ATOM 1513 O O . ASP A 1 184 ? -19.195 -7.329 3.878 1.00 85.75 184 ASP A O 1
ATOM 1517 N N . SER A 1 185 ? -18.012 -6.513 5.606 1.00 88.94 185 SER A N 1
ATOM 1518 C CA . SER A 1 185 ? -18.908 -5.378 5.876 1.00 88.94 185 SER A CA 1
ATOM 1519 C C . SER A 1 185 ? -18.622 -4.121 5.050 1.00 88.94 185 SER A C 1
ATOM 1521 O O . SER A 1 185 ? -19.548 -3.359 4.795 1.00 88.94 185 SER A O 1
ATOM 1523 N N . LYS A 1 186 ? -17.371 -3.899 4.629 1.00 91.31 186 LYS A N 1
ATOM 1524 C CA . LYS A 1 186 ? -16.905 -2.699 3.908 1.00 91.31 186 LYS A CA 1
ATOM 1525 C C . LYS A 1 186 ? -16.228 -3.035 2.578 1.00 91.31 186 LYS A C 1
ATOM 1527 O O . LYS A 1 186 ? -15.220 -2.440 2.187 1.00 91.31 186 LYS A O 1
ATOM 1532 N N . LYS A 1 187 ? -16.732 -4.059 1.886 1.00 88.75 187 LYS A N 1
ATOM 1533 C CA . LYS A 1 187 ? -16.114 -4.567 0.654 1.00 88.75 187 LYS A CA 1
ATOM 1534 C C . LYS A 1 187 ? -15.940 -3.471 -0.395 1.00 88.75 187 LYS A C 1
ATOM 1536 O O . LYS A 1 187 ? -14.901 -3.424 -1.045 1.00 88.75 187 LYS A O 1
ATOM 1541 N N . GLN A 1 188 ? -16.945 -2.618 -0.583 1.00 90.06 188 GLN A N 1
ATOM 1542 C CA . GLN A 1 188 ? -16.906 -1.596 -1.630 1.00 90.06 188 GLN A CA 1
ATOM 1543 C C . GLN A 1 188 ? -15.892 -0.501 -1.311 1.00 90.06 188 GLN A C 1
ATOM 1545 O O . GLN A 1 188 ? -15.138 -0.111 -2.191 1.00 90.06 188 GLN A O 1
ATOM 1550 N N . GLU A 1 189 ? -15.807 -0.081 -0.055 1.00 93.62 189 GLU A N 1
ATOM 1551 C CA . GLU A 1 189 ? -14.860 0.915 0.437 1.00 93.62 189 GLU A CA 1
ATOM 1552 C C . GLU A 1 189 ? -13.420 0.402 0.333 1.00 93.62 189 GLU A C 1
ATOM 1554 O O . GLU A 1 189 ? -12.533 1.118 -0.119 1.00 93.62 189 GLU A O 1
ATOM 1559 N N . VAL A 1 190 ? -13.181 -0.870 0.672 1.00 92.06 190 VAL A N 1
ATOM 1560 C CA . VAL A 1 190 ? -11.866 -1.504 0.482 1.00 92.06 190 VAL A CA 1
ATOM 1561 C C . VAL A 1 190 ? -11.479 -1.534 -0.999 1.00 92.06 190 VAL A C 1
ATOM 1563 O O . VAL A 1 190 ? -10.346 -1.206 -1.349 1.00 92.06 190 VAL A O 1
ATOM 1566 N N . LEU A 1 191 ? -12.404 -1.925 -1.883 1.00 91.69 191 LEU A N 1
ATOM 1567 C CA . LEU A 1 191 ? -12.140 -1.953 -3.324 1.00 91.69 191 LEU A CA 1
ATOM 1568 C C . LEU A 1 191 ? -11.957 -0.549 -3.910 1.00 91.69 191 LEU A C 1
ATOM 1570 O O . LEU A 1 191 ? -11.140 -0.376 -4.815 1.00 91.69 191 LEU A O 1
ATOM 1574 N N . TYR A 1 192 ? -12.693 0.437 -3.398 1.00 93.38 192 TYR A N 1
ATOM 1575 C CA . TYR A 1 192 ? -12.548 1.843 -3.753 1.00 93.38 192 TYR A CA 1
ATOM 1576 C C . TYR A 1 192 ? -11.149 2.344 -3.391 1.00 93.38 192 TYR A C 1
ATOM 1578 O O . TYR A 1 192 ? -10.416 2.754 -4.290 1.00 93.38 192 TYR A O 1
ATOM 1586 N N . LEU A 1 193 ? -10.736 2.190 -2.127 1.00 95.44 193 LEU A N 1
ATOM 1587 C CA . LEU A 1 193 ? -9.400 2.574 -1.663 1.00 95.44 193 LEU A CA 1
ATOM 1588 C C . LEU A 1 193 ? -8.302 1.900 -2.477 1.00 95.44 193 LEU A C 1
ATOM 1590 O O . LEU A 1 193 ? -7.323 2.534 -2.848 1.00 95.44 193 LEU A O 1
ATOM 1594 N N . PHE A 1 194 ? -8.463 0.615 -2.793 1.00 94.44 194 PHE A N 1
ATOM 1595 C CA . PHE A 1 194 ? -7.480 -0.097 -3.598 1.00 94.44 194 PHE A CA 1
ATOM 1596 C C . PHE A 1 194 ? -7.308 0.522 -4.987 1.00 94.44 194 PHE A C 1
ATOM 1598 O O . PHE A 1 194 ? -6.182 0.749 -5.421 1.00 94.44 194 PHE A O 1
ATOM 1605 N N . LYS A 1 195 ? -8.413 0.823 -5.677 1.00 92.38 195 LYS A N 1
ATOM 1606 C CA . LYS A 1 195 ? -8.388 1.454 -7.005 1.00 92.38 195 LYS A CA 1
ATOM 1607 C C . LYS A 1 195 ? -7.838 2.873 -6.955 1.00 92.38 195 LYS A C 1
ATOM 1609 O O . LYS A 1 195 ? -7.034 3.243 -7.804 1.00 92.38 195 LYS A O 1
ATOM 1614 N N . GLU A 1 196 ? -8.261 3.645 -5.966 1.00 93.81 196 GLU A N 1
ATOM 1615 C CA . GLU A 1 196 ? -7.790 5.007 -5.756 1.00 93.81 196 GLU A CA 1
ATOM 1616 C C . GLU A 1 196 ? -6.281 5.030 -5.498 1.00 93.81 196 GLU A C 1
ATOM 1618 O O . GLU A 1 196 ? -5.547 5.770 -6.147 1.00 93.81 196 GLU A O 1
ATOM 1623 N N . PHE A 1 197 ? -5.794 4.148 -4.625 1.00 95.88 197 PHE A N 1
ATOM 1624 C CA . PHE A 1 197 ? -4.376 4.055 -4.306 1.00 95.88 197 PHE A CA 1
ATOM 1625 C C . PHE A 1 197 ? -3.540 3.532 -5.480 1.00 95.88 197 PHE A C 1
ATOM 1627 O O . PHE A 1 197 ? -2.414 3.989 -5.663 1.00 95.88 197 PHE A O 1
ATOM 1634 N N . ILE A 1 198 ? -4.075 2.638 -6.320 1.00 94.69 198 ILE A N 1
ATOM 1635 C CA . ILE A 1 198 ? -3.406 2.231 -7.568 1.00 94.69 198 ILE A CA 1
ATOM 1636 C C . ILE A 1 198 ? -3.067 3.453 -8.428 1.00 94.69 198 ILE A C 1
ATOM 1638 O O . ILE A 1 198 ? -1.948 3.548 -8.931 1.00 94.69 198 ILE A O 1
ATOM 1642 N N . VAL A 1 199 ? -4.016 4.381 -8.579 1.00 93.50 199 VAL A N 1
ATOM 1643 C CA . VAL A 1 199 ? -3.812 5.611 -9.354 1.00 93.50 199 VAL A CA 1
ATOM 1644 C C . VAL A 1 199 ? -2.873 6.557 -8.609 1.00 93.50 199 VAL A C 1
ATOM 1646 O O . VAL A 1 199 ? -1.888 7.012 -9.182 1.00 93.50 199 VAL A O 1
ATOM 1649 N N . LEU A 1 200 ? -3.132 6.805 -7.323 1.00 94.75 200 LEU A N 1
ATOM 1650 C CA . LEU A 1 200 ? -2.384 7.768 -6.511 1.00 94.75 200 LEU A CA 1
ATOM 1651 C C . LEU A 1 200 ? -0.885 7.447 -6.413 1.00 94.75 200 LEU A C 1
ATOM 1653 O O . LEU A 1 200 ? -0.061 8.359 -6.395 1.00 94.75 200 LEU A O 1
ATOM 1657 N N . PHE A 1 201 ? -0.531 6.163 -6.337 1.00 94.12 201 PHE A N 1
ATOM 1658 C CA . PHE A 1 201 ? 0.856 5.712 -6.215 1.00 94.12 201 PHE A CA 1
ATOM 1659 C C . PHE A 1 201 ? 1.493 5.300 -7.542 1.00 94.12 201 PHE A C 1
ATOM 1661 O O . PHE A 1 201 ? 2.630 4.826 -7.528 1.00 94.12 201 PHE A O 1
ATOM 1668 N N . GLU A 1 202 ? 0.770 5.425 -8.660 1.00 93.31 202 GLU A N 1
ATOM 1669 C CA . GLU A 1 202 ? 1.159 4.846 -9.951 1.00 93.31 202 GLU A CA 1
ATOM 1670 C C . GLU A 1 202 ? 1.630 3.395 -9.778 1.00 93.31 202 GLU A C 1
ATOM 1672 O O . GLU A 1 202 ? 2.759 3.031 -10.115 1.00 93.31 202 GLU A O 1
ATOM 1677 N N . ALA A 1 203 ? 0.788 2.575 -9.145 1.00 92.19 203 ALA A N 1
ATOM 1678 C CA . ALA A 1 203 ? 1.190 1.243 -8.725 1.00 92.19 203 ALA A CA 1
ATOM 1679 C C . ALA A 1 203 ? 1.689 0.410 -9.918 1.00 92.19 203 ALA A C 1
ATOM 1681 O O . ALA A 1 203 ? 1.118 0.413 -11.012 1.00 92.19 203 ALA A O 1
ATOM 1682 N N . LEU A 1 204 ? 2.755 -0.342 -9.673 1.00 91.00 204 LEU A N 1
ATOM 1683 C CA . LEU A 1 204 ? 3.298 -1.340 -10.581 1.00 91.00 204 LEU A CA 1
ATOM 1684 C C . LEU A 1 204 ? 2.510 -2.650 -10.437 1.00 91.00 204 LEU A C 1
ATOM 1686 O O . LEU A 1 204 ? 2.056 -3.241 -11.416 1.00 91.00 204 LEU A O 1
ATOM 1690 N N . TYR A 1 205 ? 2.298 -3.066 -9.192 1.00 91.31 205 TYR A N 1
ATOM 1691 C CA . TYR A 1 205 ? 1.541 -4.256 -8.830 1.00 91.31 205 TYR A CA 1
ATOM 1692 C C . TYR A 1 205 ? 0.766 -4.006 -7.535 1.00 91.31 205 TYR A C 1
ATOM 1694 O O . TYR A 1 205 ? 1.191 -3.223 -6.682 1.00 91.31 205 TYR A O 1
ATOM 1702 N N . GLY A 1 206 ? -0.371 -4.674 -7.381 1.00 91.94 206 GLY A N 1
ATOM 1703 C CA . GLY A 1 206 ? -1.191 -4.581 -6.187 1.00 91.94 206 GLY A CA 1
ATOM 1704 C C . GLY A 1 206 ? -1.984 -5.842 -5.916 1.00 91.94 206 GLY A C 1
ATOM 1705 O O . GLY A 1 206 ? -2.379 -6.541 -6.845 1.00 91.94 206 GLY A O 1
ATOM 1706 N N . GLU A 1 207 ? -2.310 -6.087 -4.653 1.00 91.12 207 GLU A N 1
ATOM 1707 C CA . GLU A 1 207 ? -3.121 -7.232 -4.251 1.00 91.12 207 GLU A CA 1
ATOM 1708 C C . GLU A 1 207 ? -4.010 -6.962 -3.042 1.00 91.12 207 GLU A C 1
ATOM 1710 O O . GLU A 1 207 ? -3.702 -6.130 -2.191 1.00 91.12 207 GLU A O 1
ATOM 1715 N N . ILE A 1 208 ? -5.093 -7.735 -2.948 1.00 90.31 208 ILE A N 1
ATOM 1716 C CA . ILE A 1 208 ? -5.844 -7.931 -1.710 1.00 90.31 208 ILE A CA 1
ATOM 1717 C C . ILE A 1 208 ? -5.952 -9.431 -1.457 1.00 90.31 208 ILE A C 1
ATOM 1719 O O . ILE A 1 208 ? -6.373 -10.191 -2.335 1.00 90.31 208 ILE A O 1
ATOM 1723 N N . THR A 1 209 ? -5.576 -9.873 -0.261 1.00 86.75 209 THR A N 1
ATOM 1724 C CA . THR A 1 209 ? -5.501 -11.298 0.074 1.00 86.75 209 THR A CA 1
ATOM 1725 C C . THR A 1 209 ? -5.553 -11.560 1.570 1.00 86.75 209 THR A C 1
ATOM 1727 O O . THR A 1 209 ? -5.326 -10.666 2.374 1.00 86.75 209 THR A O 1
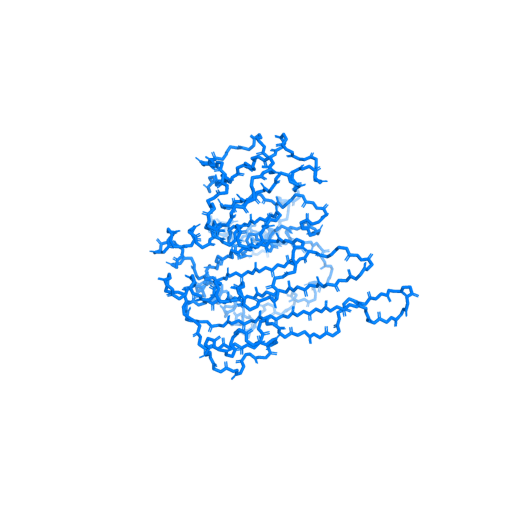ATOM 1730 N N . HIS A 1 210 ? -5.789 -12.809 1.966 1.00 83.62 210 HIS A N 1
ATOM 1731 C CA . HIS A 1 210 ? -5.582 -13.219 3.349 1.00 83.62 210 HIS A CA 1
ATOM 1732 C C . HIS A 1 210 ? -4.092 -13.196 3.712 1.00 83.62 210 HIS A C 1
ATOM 1734 O O . HIS A 1 210 ? -3.268 -13.786 3.008 1.00 83.62 210 HIS A O 1
ATOM 1740 N N . SER A 1 211 ? -3.749 -12.635 4.872 1.00 74.00 211 SER A N 1
ATOM 1741 C CA . SER A 1 211 ? -2.364 -12.572 5.368 1.00 74.00 211 SER A CA 1
ATOM 1742 C C . SER A 1 211 ? -1.702 -13.956 5.475 1.00 74.00 211 SER A C 1
ATOM 1744 O O . SER A 1 211 ? -0.492 -14.099 5.302 1.00 74.00 211 SER A O 1
ATOM 1746 N N . ASP A 1 212 ? -2.488 -15.012 5.705 1.00 70.62 212 ASP A N 1
ATOM 1747 C CA . ASP A 1 212 ? -1.990 -16.392 5.757 1.00 70.62 212 ASP A CA 1
ATOM 1748 C C . ASP A 1 212 ? -1.708 -17.002 4.378 1.00 70.62 212 ASP A C 1
ATOM 1750 O O . ASP A 1 212 ? -0.948 -17.966 4.287 1.00 70.62 212 ASP A O 1
ATOM 1754 N N . ALA A 1 213 ? -2.342 -16.501 3.314 1.00 67.88 213 ALA A N 1
ATOM 1755 C CA . ALA A 1 213 ? -2.055 -16.934 1.949 1.00 67.88 213 ALA A CA 1
ATOM 1756 C C . ALA A 1 213 ? -0.699 -16.381 1.488 1.00 67.88 213 ALA A C 1
ATOM 1758 O O . ALA A 1 213 ? 0.073 -17.116 0.875 1.00 67.88 213 ALA A O 1
ATOM 1759 N N . LEU A 1 214 ? -0.361 -15.145 1.883 1.00 63.78 214 LEU A N 1
ATOM 1760 C CA . LEU A 1 214 ? 0.967 -14.559 1.659 1.00 63.78 214 LEU A CA 1
ATOM 1761 C C . LEU A 1 214 ? 2.070 -15.403 2.294 1.00 63.78 214 LEU A C 1
ATOM 1763 O O . LEU A 1 214 ? 3.020 -15.797 1.624 1.00 63.78 214 LEU A O 1
ATOM 1767 N N . LYS A 1 215 ? 1.901 -15.766 3.570 1.00 62.28 215 LYS A N 1
ATOM 1768 C CA . LYS A 1 215 ? 2.876 -16.581 4.317 1.00 62.28 215 LYS A CA 1
ATOM 1769 C C . LYS A 1 215 ? 3.059 -17.993 3.750 1.00 62.28 215 LYS A C 1
ATOM 1771 O O . LYS A 1 215 ? 4.094 -18.608 3.983 1.00 62.28 215 LYS A O 1
ATOM 1776 N N . ARG A 1 216 ? 2.052 -18.523 3.045 1.00 55.75 216 ARG A N 1
ATOM 1777 C CA . ARG A 1 216 ? 2.060 -19.873 2.458 1.00 55.75 216 ARG A CA 1
ATOM 1778 C C . ARG A 1 216 ? 2.694 -19.946 1.076 1.00 55.75 216 ARG A C 1
ATOM 1780 O O . ARG A 1 216 ? 2.947 -21.053 0.601 1.00 55.75 216 ARG A O 1
ATOM 1787 N N . GLN A 1 217 ? 2.993 -18.814 0.439 1.00 59.00 217 GLN A N 1
ATOM 1788 C CA . GLN A 1 217 ? 3.848 -18.827 -0.740 1.00 59.00 217 GLN A CA 1
ATOM 1789 C C . GLN A 1 217 ? 5.277 -19.165 -0.303 1.00 59.00 217 GLN A C 1
ATOM 1791 O O . GLN A 1 217 ? 6.085 -18.291 -0.021 1.00 59.00 217 GLN A O 1
ATOM 1796 N N . HIS A 1 218 ? 5.600 -20.459 -0.269 1.00 49.03 218 HIS A N 1
ATOM 1797 C CA . HIS A 1 218 ? 6.940 -20.997 -0.002 1.00 49.03 218 HIS A CA 1
ATOM 1798 C C . HIS A 1 218 ? 7.989 -20.630 -1.073 1.00 49.03 218 HIS A C 1
ATOM 1800 O O . HIS A 1 218 ? 9.078 -21.196 -1.093 1.00 49.03 218 HIS A O 1
ATOM 1806 N N . VAL A 1 219 ? 7.678 -19.694 -1.970 1.00 51.56 219 VAL A N 1
ATOM 1807 C CA . VAL A 1 219 ? 8.570 -19.250 -3.036 1.00 51.56 219 VAL A CA 1
ATOM 1808 C C . VAL A 1 219 ? 9.177 -17.912 -2.622 1.00 51.56 219 VAL A C 1
ATOM 1810 O O . VAL A 1 219 ? 8.495 -16.891 -2.523 1.00 51.56 219 VAL A O 1
ATOM 1813 N N . THR A 1 220 ? 10.478 -17.922 -2.359 1.00 46.75 220 THR A N 1
ATOM 1814 C CA . THR A 1 220 ? 11.269 -16.729 -2.048 1.00 46.75 220 THR A CA 1
ATOM 1815 C C . THR A 1 220 ? 11.351 -15.805 -3.267 1.00 46.75 220 THR A C 1
ATOM 1817 O O . THR A 1 220 ? 11.681 -16.260 -4.358 1.00 46.75 220 THR A O 1
ATOM 1820 N N . GLY A 1 221 ? 11.055 -14.515 -3.098 1.00 53.66 221 GLY A N 1
ATOM 1821 C CA . GLY A 1 221 ? 11.188 -13.485 -4.139 1.00 53.66 221 GLY A CA 1
ATOM 1822 C C . GLY A 1 221 ? 10.238 -12.307 -3.906 1.00 53.66 221 GLY A C 1
ATOM 1823 O O . GLY A 1 221 ? 9.168 -12.496 -3.332 1.00 53.66 221 GLY A O 1
ATOM 1824 N N . THR A 1 222 ? 10.632 -11.104 -4.325 1.00 65.62 222 THR A N 1
ATOM 1825 C CA . THR A 1 222 ? 9.796 -9.889 -4.310 1.00 65.62 222 THR A CA 1
ATOM 1826 C C . THR A 1 222 ? 9.048 -9.742 -5.640 1.00 65.62 222 THR A C 1
ATOM 1828 O O . THR A 1 222 ? 9.389 -10.445 -6.596 1.00 65.62 222 THR A O 1
ATOM 1831 N N . PRO A 1 223 ? 8.064 -8.830 -5.753 1.00 70.75 223 PRO A N 1
ATOM 1832 C CA . PRO A 1 223 ? 7.447 -8.525 -7.043 1.00 70.75 223 PRO A CA 1
ATOM 1833 C C . PRO A 1 223 ? 8.457 -8.109 -8.125 1.00 70.75 223 PRO A C 1
ATOM 1835 O O . PRO A 1 223 ? 8.186 -8.355 -9.293 1.00 70.75 223 PRO A O 1
ATOM 1838 N N . ASP A 1 224 ? 9.634 -7.581 -7.754 1.00 72.44 224 ASP A N 1
ATOM 1839 C CA . ASP A 1 224 ? 10.741 -7.298 -8.691 1.00 72.44 224 ASP A CA 1
ATOM 1840 C C . ASP A 1 224 ? 11.363 -8.555 -9.322 1.00 72.44 224 ASP A C 1
ATOM 1842 O O . ASP A 1 224 ? 12.073 -8.460 -10.318 1.00 72.44 224 ASP A O 1
ATOM 1846 N N . LEU A 1 225 ? 11.182 -9.724 -8.705 1.00 69.25 225 LEU A N 1
ATOM 1847 C CA . LEU A 1 225 ? 11.901 -10.951 -9.058 1.00 69.25 225 LEU A CA 1
ATOM 1848 C C . LEU A 1 225 ? 10.997 -12.023 -9.665 1.00 69.25 225 LEU A C 1
ATOM 1850 O O . LEU A 1 225 ? 11.495 -12.947 -10.305 1.00 69.25 225 LEU A O 1
ATOM 1854 N N . ARG A 1 226 ? 9.683 -11.960 -9.425 1.00 73.25 226 ARG A N 1
ATOM 1855 C CA . ARG A 1 226 ? 8.730 -12.972 -9.900 1.00 73.25 226 ARG A CA 1
ATOM 1856 C C . ARG A 1 226 ? 7.298 -12.462 -9.886 1.00 73.25 226 ARG A C 1
ATOM 1858 O O . ARG A 1 226 ? 6.960 -11.590 -9.093 1.00 73.25 226 ARG A O 1
ATOM 1865 N N . LEU A 1 227 ? 6.453 -13.122 -10.679 1.00 72.50 227 LEU A N 1
ATOM 1866 C CA . LEU A 1 227 ? 5.005 -12.974 -10.613 1.00 72.50 227 LEU A CA 1
ATOM 1867 C C . LEU A 1 227 ? 4.502 -13.481 -9.240 1.00 72.50 227 LEU A C 1
ATOM 1869 O O . LEU A 1 227 ? 4.751 -14.645 -8.893 1.00 72.50 227 LEU A O 1
ATOM 1873 N N . PRO A 1 228 ? 3.820 -12.643 -8.440 1.00 71.44 228 PRO A N 1
ATOM 1874 C CA . PRO A 1 228 ? 3.168 -13.065 -7.211 1.00 71.44 228 PRO A CA 1
ATOM 1875 C C . PRO A 1 228 ? 2.055 -14.062 -7.528 1.00 71.44 228 PRO A C 1
ATOM 1877 O O . PRO A 1 228 ? 1.491 -14.058 -8.623 1.00 71.44 228 PRO A O 1
ATOM 1880 N N . GLY A 1 229 ? 1.748 -14.952 -6.584 1.00 69.19 229 GLY A N 1
ATOM 1881 C CA . GLY A 1 229 ? 0.642 -15.892 -6.787 1.00 69.19 229 GLY A CA 1
ATOM 1882 C C . GLY A 1 229 ? -0.710 -15.188 -6.942 1.00 69.19 229 GLY A C 1
ATOM 1883 O O . GLY A 1 229 ? -0.869 -14.027 -6.588 1.00 69.19 229 GLY A O 1
ATOM 1884 N N . VAL A 1 230 ? -1.694 -15.915 -7.466 1.00 68.81 230 VAL A N 1
ATOM 1885 C CA . VAL A 1 230 ? -3.039 -15.382 -7.701 1.00 68.81 230 VAL A CA 1
ATOM 1886 C C . VAL A 1 230 ? -3.769 -15.191 -6.375 1.00 68.81 230 VAL A C 1
ATOM 1888 O O . VAL A 1 230 ? -4.047 -16.154 -5.658 1.00 68.81 230 VAL A O 1
ATOM 1891 N N . PHE A 1 231 ? -4.091 -13.941 -6.062 1.00 80.56 231 PHE A N 1
ATOM 1892 C CA . PHE A 1 231 ? -4.850 -13.580 -4.869 1.00 80.56 231 PHE A CA 1
ATOM 1893 C C . PHE A 1 231 ? -6.328 -13.305 -5.136 1.00 80.56 231 PHE A C 1
ATOM 1895 O O . PHE A 1 231 ? -6.781 -13.334 -6.281 1.00 80.56 231 PHE A O 1
ATOM 1902 N N . TRP A 1 232 ? -7.079 -13.023 -4.064 1.00 79.75 232 TRP A N 1
ATOM 1903 C CA . TRP A 1 232 ? -8.493 -12.659 -4.160 1.00 79.75 232 TRP A CA 1
ATOM 1904 C C . TRP A 1 232 ? -8.692 -11.504 -5.141 1.00 79.75 232 TRP A C 1
ATOM 1906 O O . TRP A 1 232 ? -9.542 -11.579 -6.025 1.00 79.75 232 TRP A O 1
ATOM 1916 N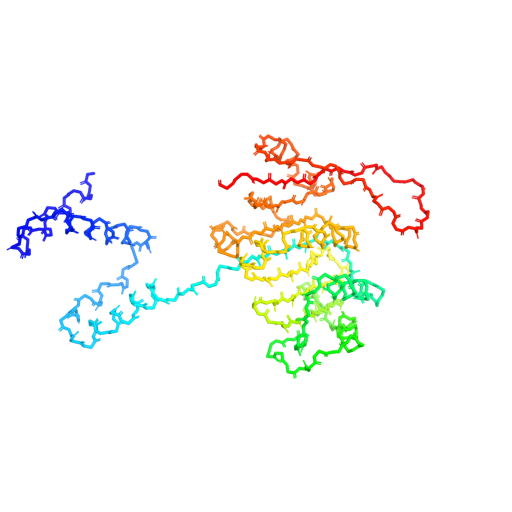 N . CYS A 1 233 ? -7.839 -10.489 -5.048 1.00 85.56 233 CYS A N 1
ATOM 1917 C CA . CYS A 1 233 ? -7.789 -9.394 -5.994 1.00 85.56 233 CYS A CA 1
ATOM 1918 C C . CYS A 1 233 ? -6.343 -9.081 -6.368 1.00 85.56 233 CYS A C 1
ATOM 1920 O O . CYS A 1 233 ? -5.495 -9.013 -5.484 1.00 85.56 233 CYS A O 1
ATOM 1922 N N . ASN A 1 234 ? -6.085 -8.842 -7.654 1.00 89.25 234 ASN A N 1
ATOM 1923 C CA . ASN A 1 234 ? -4.774 -8.474 -8.172 1.00 89.25 234 ASN A CA 1
ATOM 1924 C C . ASN A 1 234 ? -4.905 -7.309 -9.158 1.00 89.25 234 ASN A C 1
ATOM 1926 O O . ASN A 1 234 ? -5.875 -7.201 -9.916 1.00 89.25 234 ASN A O 1
ATOM 1930 N N . TYR A 1 235 ? -3.883 -6.471 -9.183 1.00 91.00 235 TYR A N 1
ATOM 1931 C CA . TYR A 1 235 ? -3.675 -5.436 -10.177 1.00 91.00 235 TYR A CA 1
ATOM 1932 C C . TYR A 1 235 ? -2.275 -5.586 -10.762 1.00 91.00 235 TYR A C 1
ATOM 1934 O O . TYR A 1 235 ? -1.304 -5.687 -10.018 1.00 91.00 235 TYR A O 1
ATOM 1942 N N . TYR A 1 236 ? -2.183 -5.564 -12.089 1.00 89.81 236 TYR A N 1
ATOM 1943 C CA . TYR A 1 236 ? -0.924 -5.631 -12.819 1.00 89.81 236 TYR A CA 1
ATOM 1944 C C . TYR A 1 236 ? -0.866 -4.450 -13.783 1.00 89.81 236 TYR A C 1
ATOM 1946 O O . TYR A 1 236 ? -1.737 -4.328 -14.645 1.00 89.81 236 TYR A O 1
ATOM 1954 N N . SER A 1 237 ? 0.146 -3.591 -13.663 1.00 89.44 237 SER A N 1
ATOM 1955 C CA . SER A 1 237 ? 0.359 -2.540 -14.656 1.00 89.44 237 SER A CA 1
ATOM 1956 C C . SER A 1 237 ? 0.922 -3.125 -15.958 1.00 89.44 237 SER A C 1
ATOM 1958 O O . SER A 1 237 ? 1.501 -4.215 -15.984 1.00 89.44 237 SER A O 1
ATOM 1960 N N . ASN A 1 238 ? 0.800 -2.384 -17.062 1.00 87.56 238 ASN A N 1
ATOM 1961 C CA . ASN A 1 238 ? 1.423 -2.781 -18.328 1.00 87.56 238 ASN A CA 1
ATOM 1962 C C . ASN A 1 238 ? 2.950 -2.884 -18.215 1.00 87.56 238 ASN A C 1
ATOM 1964 O O . ASN A 1 238 ? 3.533 -3.801 -18.790 1.00 87.56 238 ASN A O 1
ATOM 1968 N N . GLU A 1 239 ? 3.570 -1.970 -17.465 1.00 87.38 239 GLU A N 1
ATOM 1969 C CA . GLU A 1 239 ? 5.006 -1.995 -17.181 1.00 87.38 239 GLU A CA 1
ATOM 1970 C C . GLU A 1 239 ? 5.385 -3.280 -16.443 1.00 87.38 239 GLU A C 1
ATOM 1972 O O . GLU A 1 239 ? 6.343 -3.943 -16.824 1.00 87.38 239 GLU A O 1
ATOM 1977 N N . TYR A 1 240 ? 4.584 -3.691 -15.459 1.00 86.94 240 TYR A N 1
ATOM 1978 C CA . TYR A 1 240 ? 4.836 -4.912 -14.707 1.00 86.94 240 TYR A CA 1
ATOM 1979 C C . TYR A 1 240 ? 4.723 -6.174 -15.565 1.00 86.94 240 TYR A C 1
ATOM 1981 O O . TYR A 1 240 ? 5.597 -7.038 -15.531 1.00 86.94 240 TYR A O 1
ATOM 1989 N N . LEU A 1 241 ? 3.664 -6.277 -16.372 1.00 86.62 241 LEU A N 1
ATOM 1990 C CA . LEU A 1 241 ? 3.467 -7.419 -17.270 1.00 86.62 241 LEU A CA 1
ATOM 1991 C C . LEU A 1 241 ? 4.586 -7.536 -18.310 1.00 86.62 241 LEU A C 1
ATOM 1993 O O . LEU A 1 241 ? 4.957 -8.652 -18.674 1.00 86.62 241 LEU A O 1
ATOM 1997 N N . ALA A 1 242 ? 5.107 -6.399 -18.782 1.00 87.00 242 ALA A N 1
ATOM 1998 C CA . ALA A 1 242 ? 6.240 -6.349 -19.696 1.00 87.00 242 ALA A CA 1
ATOM 1999 C C . ALA A 1 242 ? 7.548 -6.739 -18.992 1.00 87.00 242 ALA A C 1
ATOM 2001 O O . ALA A 1 242 ? 8.262 -7.603 -19.492 1.00 87.00 242 ALA A O 1
ATOM 2002 N N . LEU A 1 243 ? 7.819 -6.169 -17.811 1.00 85.19 243 LEU A N 1
ATOM 2003 C CA . LEU A 1 243 ? 8.997 -6.475 -16.993 1.00 85.19 243 LEU A CA 1
ATOM 2004 C C . LEU A 1 243 ? 9.105 -7.974 -16.698 1.00 85.19 243 LEU A C 1
ATOM 2006 O O . LEU A 1 243 ? 10.179 -8.559 -16.795 1.00 85.19 243 LEU A O 1
ATOM 2010 N N . MET A 1 244 ? 7.975 -8.593 -16.364 1.00 84.69 244 MET A N 1
ATOM 2011 C CA . MET A 1 244 ? 7.906 -10.005 -16.004 1.00 84.69 244 MET A CA 1
ATOM 2012 C C . MET A 1 244 ? 7.689 -10.937 -17.203 1.00 84.69 244 MET A C 1
ATOM 2014 O O . MET A 1 244 ? 7.656 -12.152 -17.013 1.00 84.69 244 MET A O 1
ATOM 2018 N N . ASN A 1 245 ? 7.498 -10.387 -18.408 1.00 87.31 245 ASN A N 1
ATOM 2019 C CA . ASN A 1 245 ? 7.132 -11.116 -19.625 1.00 87.31 245 ASN A CA 1
ATOM 2020 C C . ASN A 1 245 ? 6.020 -12.164 -19.397 1.00 87.31 245 ASN A C 1
ATOM 2022 O O . ASN A 1 245 ? 6.124 -13.317 -19.808 1.00 87.31 245 ASN A O 1
ATOM 2026 N N . CYS A 1 246 ? 4.965 -11.782 -18.671 1.00 83.56 246 CYS A N 1
ATOM 2027 C CA . CYS A 1 246 ? 3.971 -12.727 -18.148 1.00 83.56 246 CYS A CA 1
ATOM 2028 C C . CYS A 1 246 ? 2.530 -12.407 -18.568 1.00 83.56 246 CYS A C 1
ATOM 2030 O O . CYS A 1 246 ? 1.581 -12.937 -17.988 1.00 83.56 246 CYS A O 1
ATOM 2032 N N . ARG A 1 247 ? 2.345 -11.544 -19.576 1.00 87.00 247 ARG A N 1
ATOM 2033 C CA . ARG A 1 247 ? 1.016 -11.106 -20.032 1.00 87.00 247 ARG A CA 1
ATOM 2034 C C . ARG A 1 247 ? 0.104 -12.280 -20.377 1.00 87.00 247 ARG A C 1
ATOM 2036 O O . ARG A 1 247 ? -0.983 -12.371 -19.814 1.00 87.00 247 ARG A O 1
ATOM 2043 N N . GLU A 1 248 ? 0.559 -13.182 -21.242 1.00 87.00 248 GLU A N 1
ATOM 2044 C CA . GLU A 1 248 ? -0.221 -14.349 -21.676 1.00 87.00 248 GLU A CA 1
ATOM 2045 C C . GLU A 1 248 ? -0.583 -15.253 -20.493 1.00 87.00 248 GLU A C 1
ATOM 2047 O O . GLU A 1 248 ? -1.730 -15.681 -20.351 1.00 87.00 248 GLU A O 1
ATOM 2052 N N . GLN A 1 249 ? 0.368 -15.464 -19.575 1.00 84.50 249 GLN A N 1
ATOM 2053 C CA . GLN A 1 249 ? 0.139 -16.240 -18.360 1.00 84.50 249 GLN A CA 1
ATOM 2054 C C . GLN A 1 249 ? -0.956 -15.597 -17.497 1.00 84.50 249 GLN A C 1
ATOM 2056 O O . GLN A 1 249 ? -1.920 -16.265 -17.128 1.00 84.50 249 GLN A O 1
ATOM 2061 N N . VAL A 1 250 ? -0.861 -14.294 -17.218 1.00 83.25 250 VAL A N 1
ATOM 2062 C CA . VAL A 1 250 ? -1.870 -13.562 -16.436 1.00 83.25 250 VAL A CA 1
ATOM 2063 C C . VAL A 1 250 ? -3.227 -13.546 -17.147 1.00 83.25 250 VAL A C 1
ATOM 2065 O O . VAL A 1 250 ? -4.283 -13.589 -16.506 1.00 83.25 250 VAL A O 1
ATOM 2068 N N . GLU A 1 251 ? -3.229 -13.489 -18.476 1.00 83.50 251 GLU A N 1
ATOM 2069 C CA . GLU A 1 251 ? -4.442 -13.481 -19.287 1.00 83.50 251 GLU A CA 1
ATOM 2070 C C . GLU A 1 251 ? -5.170 -14.821 -19.319 1.00 83.50 251 GLU A C 1
ATOM 2072 O O . GLU A 1 251 ? -6.408 -14.804 -19.344 1.00 83.50 251 GLU A O 1
ATOM 2077 N N . SER A 1 252 ? -4.425 -15.924 -19.203 1.00 83.19 252 SER A N 1
ATOM 2078 C CA . SER A 1 252 ? -4.954 -17.290 -19.215 1.00 83.19 252 SER A CA 1
ATOM 2079 C C . SER A 1 252 ? -5.709 -17.701 -17.946 1.00 83.19 252 SER A C 1
ATOM 2081 O O . SER A 1 252 ? -6.538 -18.604 -18.013 1.00 83.19 252 SER A O 1
ATOM 2083 N N . PHE A 1 253 ? -5.490 -17.046 -16.797 1.00 79.88 253 PHE A N 1
ATOM 2084 C CA . PHE A 1 253 ? -6.232 -17.392 -15.578 1.00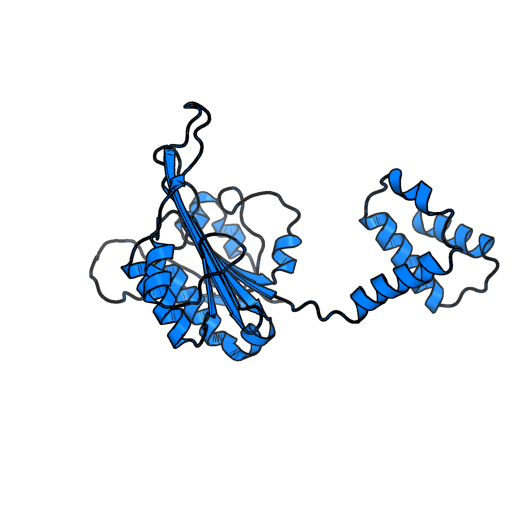 79.88 253 PHE A CA 1
ATOM 2085 C C . PHE A 1 253 ? -7.741 -17.093 -15.698 1.00 79.88 253 PHE A C 1
ATOM 2087 O O . PHE A 1 253 ? -8.172 -16.088 -16.279 1.00 79.88 253 PHE A O 1
ATOM 2094 N N . GLU A 1 254 ? -8.552 -17.936 -15.056 1.00 80.69 254 GLU A N 1
ATOM 2095 C CA . GLU A 1 254 ? -10.010 -17.797 -14.968 1.00 80.69 254 GLU A CA 1
ATOM 2096 C C . GLU A 1 254 ? -10.424 -16.787 -13.887 1.00 80.69 254 GLU A C 1
ATOM 2098 O O . GLU A 1 254 ? -10.853 -17.117 -12.779 1.00 80.69 254 GLU A O 1
ATOM 2103 N N . TRP A 1 255 ? -10.277 -15.508 -14.210 1.00 79.12 255 TRP A N 1
ATOM 2104 C CA . TRP A 1 255 ? -10.684 -14.415 -13.332 1.00 79.12 255 TRP A CA 1
ATOM 2105 C C . TRP A 1 255 ? -12.214 -14.293 -13.260 1.00 79.12 255 TRP A C 1
ATOM 2107 O O . TRP A 1 255 ? -12.885 -14.225 -14.286 1.00 79.12 255 TRP A O 1
ATOM 2117 N N . TRP A 1 256 ? -12.765 -14.183 -12.048 1.00 69.94 256 TRP A N 1
ATOM 2118 C CA . TRP A 1 256 ? -14.180 -13.885 -11.799 1.00 69.94 256 TRP A CA 1
ATOM 2119 C C . TRP A 1 256 ? -14.618 -12.559 -12.429 1.00 69.94 256 TRP A C 1
ATOM 2121 O O . TRP A 1 256 ? -15.709 -12.475 -12.988 1.00 69.94 256 TRP A O 1
ATOM 2131 N N . LYS A 1 257 ? -13.766 -11.529 -12.352 1.00 77.94 257 LYS A N 1
ATOM 2132 C CA . LYS A 1 257 ? -13.986 -10.231 -13.000 1.00 77.94 257 LYS A CA 1
ATOM 2133 C C . LYS A 1 257 ? -12.670 -9.684 -13.546 1.00 77.94 257 LYS A C 1
ATOM 2135 O O . LYS A 1 257 ? -11.647 -9.771 -12.866 1.00 77.94 257 LYS A O 1
ATOM 2140 N N . LYS A 1 258 ? -12.724 -9.090 -14.741 1.00 79.56 258 LYS A N 1
ATOM 2141 C CA . LYS A 1 258 ? -11.660 -8.282 -15.358 1.00 79.56 258 LYS A CA 1
ATOM 2142 C C . LYS A 1 258 ? -12.197 -6.863 -15.590 1.00 79.56 258 LYS A C 1
ATOM 2144 O O . LYS A 1 258 ? -13.349 -6.722 -15.991 1.00 79.56 258 LYS A O 1
ATOM 2149 N N . GLU A 1 259 ? -11.410 -5.830 -15.312 1.00 77.25 259 GLU A N 1
ATOM 2150 C CA . GLU A 1 259 ? -11.815 -4.424 -15.493 1.00 77.25 259 GLU A CA 1
ATOM 2151 C C . GLU A 1 259 ? -10.631 -3.583 -15.974 1.00 77.25 259 GLU A C 1
ATOM 2153 O O . GLU A 1 259 ? -9.613 -3.553 -15.297 1.00 77.25 259 GLU A O 1
ATOM 2158 N N . ASP A 1 260 ? -10.742 -2.895 -17.111 1.00 74.31 260 ASP A N 1
ATOM 2159 C CA . ASP A 1 260 ? -9.701 -1.972 -17.582 1.00 74.31 260 ASP A CA 1
ATOM 2160 C C . ASP A 1 260 ? -9.685 -0.706 -16.707 1.00 74.31 260 ASP A C 1
ATOM 2162 O O . ASP A 1 260 ? -10.705 -0.036 -16.554 1.00 74.31 260 ASP A O 1
ATOM 2166 N N . MET A 1 261 ? -8.532 -0.383 -16.111 1.00 67.81 261 MET A N 1
ATOM 2167 C CA . MET A 1 261 ? -8.343 0.875 -15.383 1.00 67.81 261 MET A CA 1
ATOM 2168 C C . MET A 1 261 ? -7.914 1.956 -16.382 1.00 67.81 261 MET A C 1
ATOM 2170 O O . MET A 1 261 ? -6.720 2.158 -16.593 1.00 67.81 261 MET A O 1
ATOM 2174 N N . GLU A 1 262 ? -8.877 2.637 -17.009 1.00 54.81 262 GLU A N 1
ATOM 2175 C CA . GLU A 1 262 ? -8.600 3.930 -17.647 1.00 54.81 262 GLU A CA 1
ATOM 2176 C C . GLU A 1 262 ? -8.361 4.966 -16.538 1.00 54.81 262 GLU A C 1
ATOM 2178 O O . GLU A 1 262 ? -9.087 4.975 -15.539 1.00 54.81 262 GLU A O 1
ATOM 2183 N N . GLU A 1 263 ? -7.328 5.807 -16.672 1.00 45.31 263 GLU A N 1
ATOM 2184 C CA . GLU A 1 263 ? -7.054 6.893 -15.726 1.00 45.31 263 GLU A CA 1
ATOM 2185 C C . GLU A 1 263 ? -8.326 7.727 -15.534 1.00 45.31 263 GLU A C 1
ATOM 2187 O O . GLU A 1 263 ? -8.705 8.530 -16.387 1.00 45.31 263 GLU A O 1
ATOM 2192 N N . ARG A 1 264 ? -9.006 7.565 -14.394 1.00 38.12 264 ARG A N 1
ATOM 2193 C CA . ARG A 1 264 ? -9.955 8.577 -13.941 1.00 38.12 264 ARG A CA 1
ATOM 2194 C C . ARG A 1 264 ? -9.118 9.766 -13.507 1.00 38.12 264 ARG A C 1
ATOM 2196 O O . ARG A 1 264 ? -8.671 9.842 -12.367 1.00 38.12 264 ARG A O 1
ATOM 2203 N N . GLY A 1 265 ? -8.868 10.655 -14.461 1.00 31.83 265 GLY A N 1
ATOM 2204 C CA . GLY A 1 265 ? -8.225 11.933 -14.235 1.00 31.83 265 GLY A CA 1
ATOM 2205 C C . GLY A 1 265 ? -9.015 12.736 -13.209 1.00 31.83 265 GLY A C 1
ATOM 2206 O O . GLY A 1 265 ? -9.988 13.410 -13.543 1.00 31.83 265 GLY A O 1
ATOM 2207 N N . HIS A 1 266 ? -8.566 12.719 -11.958 1.00 33.00 266 HIS A N 1
ATOM 2208 C CA . HIS A 1 266 ? -8.821 13.829 -11.055 1.00 33.00 266 HIS A CA 1
ATOM 2209 C C . HIS A 1 266 ? -7.964 15.007 -11.534 1.00 33.00 266 HIS A C 1
ATOM 2211 O O . HIS A 1 266 ? -6.826 15.186 -11.121 1.00 33.00 266 HIS A O 1
ATOM 2217 N N . GLY A 1 267 ? -8.521 15.745 -12.499 1.00 32.84 267 GLY A N 1
ATOM 2218 C CA . GLY A 1 267 ? -8.141 17.087 -12.936 1.00 32.84 267 GLY A CA 1
ATOM 2219 C C . GLY A 1 267 ? -6.665 17.475 -12.838 1.00 32.84 267 GLY A C 1
ATOM 2220 O O . GLY A 1 267 ? -6.289 18.199 -11.922 1.00 32.84 267 GLY A O 1
ATOM 2221 N N . ARG A 1 268 ? -5.876 17.125 -13.856 1.00 33.31 268 ARG A N 1
ATOM 2222 C CA . ARG A 1 268 ? -4.888 18.010 -14.500 1.00 33.31 268 ARG A CA 1
ATOM 2223 C C . ARG A 1 268 ? -4.478 17.374 -15.826 1.00 33.31 268 ARG A C 1
ATOM 2225 O O . ARG A 1 268 ? -4.019 16.240 -15.849 1.00 33.31 268 ARG A O 1
ATOM 2232 N N . ARG A 1 269 ? -4.722 18.109 -16.916 1.00 35.97 269 ARG A N 1
ATOM 2233 C CA . ARG A 1 269 ? -4.335 17.751 -18.284 1.00 35.97 269 ARG A CA 1
ATOM 2234 C C . ARG A 1 269 ? -2.870 17.329 -18.316 1.00 35.97 269 ARG A C 1
ATOM 2236 O O . ARG A 1 269 ? -2.025 18.106 -17.887 1.00 35.97 269 ARG A O 1
ATOM 2243 N N . ASN A 1 270 ? -2.621 16.156 -18.871 1.00 28.25 270 ASN A N 1
ATOM 2244 C CA . ASN A 1 270 ? -1.491 15.894 -19.747 1.00 28.25 270 ASN A CA 1
ATOM 2245 C C . ASN A 1 270 ? -1.996 14.862 -20.753 1.00 28.25 270 ASN A C 1
ATOM 2247 O O . ASN A 1 270 ? -1.973 13.659 -20.507 1.00 28.25 270 ASN A O 1
ATOM 2251 N N . ASP A 1 271 ? -2.554 15.380 -21.841 1.00 32.38 271 ASP A N 1
ATOM 2252 C CA . ASP A 1 271 ? -2.738 14.613 -23.062 1.00 32.38 271 ASP A CA 1
ATOM 2253 C C . ASP A 1 271 ? -1.337 14.174 -23.530 1.00 32.38 271 ASP A C 1
ATOM 2255 O O . ASP A 1 271 ? -0.437 15.010 -23.577 1.00 32.38 271 ASP A O 1
ATOM 2259 N N . ASP A 1 272 ? -1.177 12.864 -23.775 1.00 34.97 272 ASP A N 1
ATOM 2260 C CA . ASP A 1 272 ? -0.060 12.169 -24.462 1.00 34.97 272 ASP A CA 1
ATOM 2261 C C . ASP A 1 272 ? 0.642 11.028 -23.696 1.00 34.97 272 ASP A C 1
ATOM 2263 O O . ASP A 1 272 ? 1.859 10.867 -23.785 1.00 34.97 272 ASP A O 1
ATOM 2267 N N . LEU A 1 273 ? -0.102 10.128 -23.035 1.00 32.09 273 LEU A N 1
ATOM 2268 C CA . LEU A 1 273 ? 0.421 8.786 -22.721 1.00 32.09 273 LEU A CA 1
ATOM 2269 C C . LEU A 1 273 ? -0.588 7.660 -23.026 1.00 32.09 273 LEU A C 1
ATOM 2271 O O . LEU A 1 273 ? -1.795 7.828 -22.839 1.00 32.09 273 LEU A O 1
ATOM 2275 N N . PRO A 1 274 ? -0.118 6.496 -23.525 1.00 33.00 274 PRO A N 1
ATOM 2276 C CA . PRO A 1 274 ? -0.984 5.433 -24.022 1.00 33.00 274 PRO A CA 1
ATOM 2277 C C . PRO A 1 274 ? -1.819 4.790 -22.906 1.00 33.00 274 PRO A C 1
ATOM 2279 O O . PRO A 1 274 ? -1.323 4.473 -21.822 1.00 33.00 274 PRO A O 1
ATOM 2282 N N . LYS A 1 275 ? -3.097 4.553 -23.226 1.00 37.78 275 LYS A N 1
ATOM 2283 C CA . LYS A 1 275 ? -4.132 3.967 -22.360 1.00 37.78 275 LYS A CA 1
ATOM 2284 C C . LYS A 1 275 ? -3.651 2.691 -21.643 1.00 37.78 275 LYS A C 1
ATOM 2286 O O . LYS A 1 275 ? -3.222 1.728 -22.284 1.00 37.78 275 LYS A O 1
ATOM 2291 N N . ARG A 1 276 ? -3.759 2.667 -20.308 1.00 43.38 276 ARG A N 1
ATOM 2292 C CA . ARG A 1 276 ? -3.405 1.534 -19.423 1.00 43.38 276 ARG A CA 1
ATOM 2293 C C . ARG A 1 276 ? -4.640 0.630 -19.156 1.00 43.38 276 ARG A C 1
ATOM 2295 O O . ARG A 1 276 ? -5.766 1.091 -19.277 1.00 43.38 276 ARG A O 1
ATOM 2302 N N . ARG A 1 277 ? -4.434 -0.677 -18.894 1.00 50.06 277 ARG A N 1
ATOM 2303 C CA . ARG A 1 277 ? -5.446 -1.780 -18.806 1.00 50.06 277 ARG A CA 1
ATOM 2304 C C . ARG A 1 277 ? -5.038 -2.837 -17.726 1.00 50.06 277 ARG A C 1
ATOM 2306 O O . ARG A 1 277 ? -3.917 -2.724 -17.242 1.00 50.06 277 ARG A O 1
ATOM 2313 N N . PRO A 1 278 ? -5.776 -3.952 -17.474 1.00 42.56 278 PRO A N 1
ATOM 2314 C CA . PRO A 1 278 ? -6.857 -4.218 -16.502 1.00 42.56 278 PRO A CA 1
ATOM 2315 C C . PRO A 1 278 ? -6.488 -4.804 -15.112 1.00 42.56 278 PRO A C 1
ATOM 2317 O O . PRO A 1 278 ? -5.504 -5.515 -14.931 1.00 42.56 278 PRO A O 1
ATOM 2320 N N . TRP A 1 279 ? -7.419 -4.630 -14.169 1.00 37.81 279 TRP A N 1
ATOM 2321 C CA . TRP A 1 279 ? -7.601 -5.214 -12.830 1.00 37.81 279 TRP A CA 1
ATOM 2322 C C . TRP A 1 279 ? -8.305 -6.586 -12.858 1.00 37.81 279 TRP A C 1
ATOM 2324 O O . TRP A 1 279 ? -9.141 -6.814 -13.739 1.00 37.81 279 TRP A O 1
ATOM 2334 N N . ARG A 1 280 ? -8.015 -7.503 -11.911 1.00 49.19 280 ARG A N 1
ATOM 2335 C CA . ARG A 1 280 ? -8.548 -8.886 -11.941 1.00 49.19 280 ARG A CA 1
ATOM 2336 C C . ARG A 1 280 ? -8.871 -9.492 -10.562 1.00 49.19 280 ARG A C 1
ATOM 2338 O O . ARG A 1 280 ? -8.071 -9.408 -9.635 1.00 49.19 280 ARG A O 1
ATOM 2345 N N . VAL A 1 281 ? -10.019 -10.165 -10.436 1.00 46.41 281 VAL A N 1
ATOM 2346 C CA . VAL A 1 281 ? -10.492 -10.834 -9.196 1.00 46.41 281 VAL A CA 1
ATOM 2347 C C . VAL A 1 281 ? -10.608 -12.339 -9.421 1.00 46.41 281 VAL A C 1
ATOM 2349 O O . VAL A 1 281 ? -11.185 -12.735 -10.429 1.00 46.41 281 VAL A O 1
ATOM 2352 N N . GLY A 1 282 ? -10.071 -13.182 -8.535 1.00 42.09 282 GLY A N 1
ATOM 2353 C CA . GLY A 1 282 ? -10.120 -14.654 -8.648 1.00 42.09 282 GLY A CA 1
ATOM 2354 C C . GLY A 1 282 ? -11.358 -15.290 -7.992 1.00 42.09 282 GLY A C 1
ATOM 2355 O O . GLY A 1 282 ? -12.016 -14.653 -7.168 1.00 42.09 282 GLY A O 1
ATOM 2356 N N . ARG A 1 283 ? -11.687 -16.548 -8.333 1.00 33.22 283 ARG A N 1
ATOM 2357 C CA . ARG A 1 283 ? -12.645 -17.372 -7.559 1.00 33.22 283 ARG A CA 1
ATOM 2358 C C . ARG A 1 283 ? -11.911 -18.083 -6.412 1.00 33.22 283 ARG A C 1
ATOM 2360 O O . ARG A 1 283 ? -10.799 -18.561 -6.618 1.00 33.22 283 ARG A O 1
ATOM 2367 N N . ALA A 1 284 ? -12.528 -18.102 -5.228 1.00 39.50 284 ALA A N 1
ATOM 2368 C CA . ALA A 1 284 ? -12.043 -18.788 -4.026 1.00 39.50 284 ALA A CA 1
ATOM 2369 C C . ALA A 1 284 ? -12.548 -20.234 -3.954 1.00 39.50 284 ALA A C 1
ATOM 2371 O O . ALA A 1 284 ? -13.679 -20.470 -4.440 1.00 39.50 284 ALA A O 1
#

Sequence (284 aa):
MVSWIIRSRMVDRMGMPETGRMQGLISRMLETIIYTGFNKRYYTCWRNYKSPKYKRDLQKLLMMRKGGKHVKEISLTLFTYQVFNKQNIAKSVFDSLSENGFLFTKMGVTEPLKVRYSREEAISLWCSETEGCYDIELEKMVGKAGNFMAKGPKSLFMGSQWWHCPNKKKLNYIYLTFSVDVLDSKKQEVLYLFKEFIVLFEALYGEITHSDALKRQHVTGTPDLRLPGVFWCNYYSNEYLALMNCREQVESFEWWKKEDMEERGHGRRNDDLPKRRPWRVGRA

pLDDT: mean 72.41, std 23.81, range [26.62, 97.94]

Secondary structure (DSSP, 8-state):
-HHHHHHHHHHHHHT----HHHHHHHHHHHHHHHHT---GGGGGGGGGTT-HHHHHHHHHHHHHHHH----PEEEEEEEESS----HHHHHHHHHHHHHTT---SEEESSSS--EEP-HHHHHHHHT--EE--EETTTTEE-SEEEEEEEE-STT-EEEEEEEE-SSS---EEEEEEEEHHHHHHSHHHHHHHHHHHHHHTT-SEEEEEEHHHHHH------TTTSPPPP-SEEEE-HHHHHHTT-HHHHHHS--SEEE-------S-----SPPP--EEE---

Radius of gyration: 24.76 Å; chains: 1; bounding box: 50×72×58 Å